Protein AF-A0A8H8MKD7-F1 (afdb_monomer)

Structure (mmCIF, N/CA/C/O backbone):
data_AF-A0A8H8MKD7-F1
#
_entry.id   AF-A0A8H8MKD7-F1
#
loop_
_atom_site.group_PDB
_atom_site.id
_atom_site.type_symbol
_atom_site.label_atom_id
_atom_site.label_alt_id
_atom_site.label_comp_id
_atom_site.label_asym_id
_atom_site.label_entity_id
_atom_site.label_seq_id
_atom_site.pdbx_PDB_ins_code
_atom_site.Cartn_x
_atom_site.Cartn_y
_atom_site.Cartn_z
_atom_site.occupancy
_atom_site.B_iso_or_equiv
_atom_site.auth_seq_id
_atom_site.auth_comp_id
_atom_site.auth_asym_id
_atom_site.auth_atom_id
_atom_site.pdbx_PDB_model_num
ATOM 1 N N . MET A 1 1 ? -5.811 -12.448 -6.147 1.00 52.34 1 MET A N 1
ATOM 2 C CA . MET A 1 1 ? -5.703 -13.816 -6.716 1.00 52.34 1 MET A CA 1
ATOM 3 C C . MET A 1 1 ? -6.944 -14.613 -6.351 1.00 52.34 1 MET A C 1
ATOM 5 O O . MET A 1 1 ? -7.085 -15.036 -5.202 1.00 52.34 1 MET A O 1
ATOM 9 N N . ASN A 1 2 ? -7.823 -14.833 -7.326 1.00 58.00 2 ASN A N 1
ATOM 10 C CA . ASN A 1 2 ? -9.142 -15.452 -7.146 1.00 58.00 2 ASN A CA 1
ATOM 11 C C . ASN A 1 2 ? -9.071 -16.985 -7.164 1.00 58.00 2 ASN A C 1
ATOM 13 O O . ASN A 1 2 ? -9.851 -17.659 -7.819 1.00 58.00 2 ASN A O 1
ATOM 17 N N . LEU A 1 3 ? -8.098 -17.549 -6.445 1.00 67.25 3 LEU A N 1
ATOM 18 C CA . LEU A 1 3 ? -7.969 -18.994 -6.262 1.00 67.25 3 LEU A CA 1
ATOM 19 C C . LEU A 1 3 ? -8.350 -19.358 -4.823 1.00 67.25 3 LEU A C 1
ATOM 21 O O . LEU A 1 3 ? -7.923 -18.657 -3.900 1.00 67.25 3 LEU A O 1
ATOM 25 N N . PRO A 1 4 ? -9.108 -20.438 -4.577 1.00 70.62 4 PRO A N 1
ATOM 26 C CA . PRO A 1 4 ? -9.377 -20.918 -3.225 1.00 70.62 4 PRO A CA 1
ATOM 27 C C . PRO A 1 4 ? -8.092 -21.153 -2.417 1.00 70.62 4 PRO A C 1
ATOM 29 O O . PRO A 1 4 ? -7.086 -21.645 -2.935 1.00 70.62 4 PRO A O 1
ATOM 32 N N . LYS A 1 5 ? -8.112 -20.831 -1.115 1.00 66.12 5 LYS A N 1
ATOM 33 C CA . LYS A 1 5 ? -6.937 -20.918 -0.219 1.00 66.12 5 LYS A CA 1
ATOM 34 C C . LYS A 1 5 ? -6.253 -22.292 -0.259 1.00 66.12 5 LYS A C 1
ATOM 36 O O . LYS A 1 5 ? -5.027 -22.363 -0.207 1.00 66.12 5 LYS A O 1
ATOM 41 N N . HIS A 1 6 ? -7.038 -23.363 -0.373 1.00 71.00 6 HIS A N 1
ATOM 42 C CA . HIS A 1 6 ? -6.542 -24.739 -0.419 1.00 71.00 6 HIS A CA 1
ATOM 43 C C . HIS A 1 6 ? -5.855 -25.109 -1.748 1.00 71.00 6 HIS A C 1
ATOM 45 O O . HIS A 1 6 ? -5.167 -26.126 -1.791 1.00 71.00 6 HIS A O 1
ATOM 51 N N . TYR A 1 7 ? -5.994 -24.292 -2.801 1.00 73.19 7 TYR A N 1
ATOM 52 C CA . TYR A 1 7 ? -5.254 -24.421 -4.060 1.00 73.19 7 TYR A CA 1
ATOM 53 C C . TYR A 1 7 ? -3.996 -23.549 -4.094 1.00 73.19 7 TYR A C 1
ATOM 55 O O . TYR A 1 7 ? -2.953 -24.030 -4.526 1.00 73.19 7 TYR A O 1
ATOM 63 N N . ARG A 1 8 ? -4.048 -22.315 -3.562 1.00 67.81 8 ARG A N 1
ATOM 64 C CA . ARG A 1 8 ? -2.934 -21.338 -3.624 1.00 67.81 8 ARG A CA 1
ATOM 65 C C . ARG A 1 8 ? -1.579 -21.892 -3.172 1.00 67.81 8 ARG A C 1
ATOM 67 O O . ARG A 1 8 ? -0.552 -21.504 -3.713 1.00 67.81 8 ARG A O 1
ATOM 74 N N . ARG A 1 9 ? -1.562 -22.752 -2.150 1.00 61.72 9 ARG A N 1
ATOM 75 C CA . ARG A 1 9 ? -0.325 -23.274 -1.537 1.00 61.72 9 ARG A CA 1
ATOM 76 C C . ARG A 1 9 ? 0.020 -24.707 -1.951 1.00 61.72 9 ARG A C 1
ATOM 78 O O . ARG A 1 9 ? 1.015 -25.238 -1.473 1.00 61.72 9 ARG A O 1
ATOM 85 N N . LYS A 1 10 ? -0.788 -25.345 -2.805 1.00 70.75 10 LYS A N 1
ATOM 86 C CA . LYS A 1 10 ? -0.515 -26.706 -3.282 1.00 70.75 10 LYS A CA 1
ATOM 87 C C . LYS A 1 10 ? 0.308 -26.638 -4.562 1.00 70.75 10 LYS A C 1
ATOM 89 O O . LYS A 1 10 ? -0.225 -26.323 -5.623 1.00 70.75 10 LYS A O 1
ATOM 94 N N . THR A 1 11 ? 1.586 -26.994 -4.468 1.00 62.81 11 THR A N 1
ATOM 95 C CA . THR A 1 11 ? 2.496 -27.133 -5.620 1.00 62.81 11 THR A CA 1
ATOM 96 C C . THR A 1 11 ? 1.920 -28.063 -6.691 1.00 62.81 11 THR A C 1
ATOM 98 O O . THR A 1 11 ? 1.973 -27.748 -7.876 1.00 62.81 11 THR A O 1
ATOM 101 N N . SER A 1 12 ? 1.242 -29.140 -6.278 1.00 74.06 12 SER A N 1
ATOM 102 C CA . SER A 1 12 ? 0.553 -30.085 -7.172 1.00 74.06 12 SER A CA 1
ATOM 103 C C . SER A 1 12 ? -0.578 -29.476 -8.005 1.00 74.06 12 SER A C 1
ATOM 105 O O . SER A 1 12 ? -1.008 -30.078 -8.983 1.00 74.06 12 SER A O 1
ATOM 107 N N . LYS A 1 13 ? -1.074 -28.293 -7.633 1.00 76.12 13 LYS A N 1
ATOM 108 C CA . LYS A 1 13 ? -2.171 -27.601 -8.321 1.00 76.12 13 LYS A CA 1
ATOM 109 C C . LYS A 1 13 ? -1.684 -26.451 -9.200 1.00 76.12 13 LYS A C 1
ATOM 111 O O . LYS A 1 13 ? -2.515 -25.808 -9.825 1.00 76.12 13 LYS A O 1
ATOM 116 N N . ARG A 1 14 ? -0.364 -26.200 -9.235 1.00 68.88 14 ARG A N 1
ATOM 117 C CA . ARG A 1 14 ? 0.318 -25.206 -10.091 1.00 68.88 14 ARG A CA 1
ATOM 118 C C . ARG A 1 14 ? -0.319 -23.804 -10.079 1.00 68.88 14 ARG A C 1
ATOM 120 O O . ARG A 1 14 ? -0.142 -23.032 -11.008 1.00 68.88 14 ARG A O 1
ATOM 127 N N . ALA A 1 15 ? -1.021 -23.462 -8.996 1.00 76.00 15 ALA A N 1
ATOM 128 C CA . ALA A 1 15 ? -1.641 -22.153 -8.780 1.00 76.00 15 ALA A CA 1
ATOM 129 C C . ALA A 1 15 ? -0.606 -21.028 -8.624 1.00 76.00 15 ALA A C 1
ATOM 131 O O . ALA A 1 15 ? -0.901 -19.871 -8.892 1.00 76.00 15 ALA A O 1
ATOM 132 N N . ASN A 1 16 ? 0.588 -21.387 -8.150 1.00 80.56 16 ASN A N 1
ATOM 133 C CA . ASN A 1 16 ? 1.764 -20.539 -8.062 1.00 80.56 16 ASN A CA 1
ATOM 134 C C . ASN A 1 16 ? 2.971 -21.371 -8.490 1.00 80.56 16 ASN A C 1
ATOM 136 O O . ASN A 1 16 ? 3.069 -22.546 -8.124 1.00 80.56 16 ASN A O 1
ATOM 140 N N . VAL A 1 17 ? 3.893 -20.751 -9.218 1.00 83.62 17 VAL A N 1
ATOM 141 C CA . VAL A 1 17 ? 5.164 -21.355 -9.616 1.00 83.62 17 VAL A CA 1
ATOM 142 C C . VAL A 1 17 ? 6.280 -20.464 -9.092 1.00 83.62 17 VAL A C 1
ATOM 144 O O . VAL A 1 17 ? 6.265 -19.253 -9.304 1.00 83.62 17 VAL A O 1
ATOM 147 N N . LEU A 1 18 ? 7.227 -21.057 -8.366 1.00 87.94 18 LEU A N 1
ATOM 148 C CA . LEU A 1 18 ? 8.436 -20.352 -7.964 1.00 87.94 18 LEU A CA 1
ATOM 149 C C . LEU A 1 18 ? 9.305 -20.158 -9.207 1.00 87.94 18 LEU A C 1
ATOM 151 O O . LEU A 1 18 ? 9.792 -21.134 -9.768 1.00 87.94 18 LEU A O 1
ATOM 155 N N . ILE A 1 19 ? 9.488 -18.906 -9.611 1.00 90.38 19 ILE A N 1
ATOM 156 C CA . ILE A 1 19 ? 10.302 -18.557 -10.780 1.00 90.38 19 ILE A CA 1
ATOM 157 C C . ILE A 1 19 ? 11.761 -18.263 -10.412 1.00 90.38 19 ILE A C 1
ATOM 159 O O . ILE A 1 19 ? 12.649 -18.499 -11.220 1.00 90.38 19 ILE A O 1
ATOM 163 N N . GLY A 1 20 ? 12.036 -17.802 -9.187 1.00 91.44 20 GLY A N 1
ATOM 164 C CA . GLY A 1 20 ? 13.397 -17.526 -8.733 1.00 91.44 20 GLY A CA 1
ATOM 165 C C . GLY A 1 20 ? 13.463 -16.952 -7.321 1.00 91.44 20 GLY A C 1
ATOM 166 O O . GLY A 1 20 ? 12.454 -16.524 -6.758 1.00 91.44 20 GLY A O 1
ATOM 167 N N . TYR A 1 21 ? 14.671 -16.938 -6.758 1.00 92.69 21 TYR A N 1
ATOM 168 C CA . TYR A 1 21 ? 14.984 -16.284 -5.488 1.00 92.69 21 TYR A CA 1
ATOM 169 C C . TYR A 1 21 ? 15.739 -14.983 -5.747 1.00 92.69 21 TYR A C 1
ATOM 171 O O . TYR A 1 21 ? 16.675 -14.954 -6.545 1.00 92.69 21 TYR A O 1
ATOM 179 N N . LEU A 1 22 ? 15.359 -13.914 -5.048 1.00 92.25 22 LEU A N 1
ATOM 180 C CA . LEU A 1 22 ? 16.078 -12.644 -5.112 1.00 92.25 22 LEU A CA 1
ATOM 181 C C . LEU A 1 22 ? 17.163 -12.592 -4.028 1.00 92.25 22 LEU A C 1
ATOM 183 O O . LEU A 1 22 ? 16.884 -12.930 -2.872 1.00 92.25 22 LEU A O 1
ATOM 187 N N . PRO A 1 23 ? 18.388 -12.147 -4.356 1.00 92.31 23 PRO A N 1
ATOM 188 C CA . PRO A 1 23 ? 19.446 -12.018 -3.368 1.00 92.31 23 PRO A CA 1
ATOM 189 C C . PRO A 1 23 ? 19.149 -10.863 -2.400 1.00 92.31 23 PRO A C 1
ATOM 191 O O . PRO A 1 23 ? 18.637 -9.810 -2.784 1.00 92.31 23 PRO A O 1
ATOM 194 N N . VAL A 1 24 ? 19.540 -11.034 -1.134 1.00 90.25 24 VAL A N 1
ATOM 195 C CA . VAL A 1 24 ? 19.454 -9.990 -0.095 1.00 90.25 24 VAL A CA 1
ATOM 196 C C . VAL A 1 24 ? 20.859 -9.676 0.425 1.00 90.25 24 VAL A C 1
ATOM 198 O O . VAL A 1 24 ? 21.193 -10.000 1.568 1.00 90.25 24 VAL A O 1
ATOM 201 N N . PRO A 1 25 ? 21.743 -9.097 -0.407 1.00 91.75 25 PRO A N 1
ATOM 202 C CA . PRO A 1 25 ? 23.113 -8.879 0.011 1.00 91.75 25 PRO A CA 1
ATOM 203 C C . PRO A 1 25 ? 23.200 -7.707 0.986 1.00 91.75 25 PRO A C 1
ATOM 205 O O . PRO A 1 25 ? 22.530 -6.680 0.836 1.00 91.75 25 PRO A O 1
ATOM 208 N N . LYS A 1 26 ? 24.093 -7.842 1.967 1.00 92.19 26 LYS A N 1
ATOM 209 C CA . LYS A 1 26 ? 24.455 -6.736 2.861 1.00 92.19 26 LYS A CA 1
ATOM 210 C C . LYS A 1 26 ? 25.289 -5.673 2.138 1.00 92.19 26 LYS A C 1
ATOM 212 O O . LYS A 1 26 ? 25.104 -4.489 2.404 1.00 92.19 26 LYS A O 1
ATOM 217 N N . LEU A 1 27 ? 26.116 -6.103 1.174 1.00 92.88 27 LEU A N 1
ATOM 218 C CA . LEU A 1 27 ? 27.079 -5.275 0.433 1.00 92.88 27 LEU A CA 1
ATOM 219 C C . LEU A 1 27 ? 28.011 -4.485 1.368 1.00 92.88 27 LEU A C 1
ATOM 221 O O . 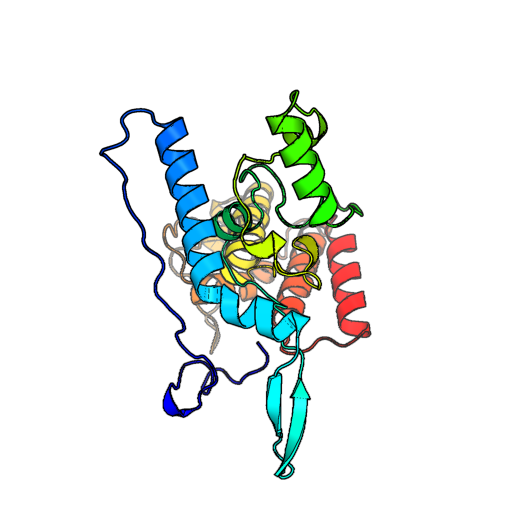LEU A 1 27 ? 28.284 -3.314 1.132 1.00 92.88 27 LEU A O 1
ATOM 225 N N . ASP A 1 28 ? 28.490 -5.120 2.442 1.00 92.88 28 ASP A N 1
ATOM 226 C CA . ASP A 1 28 ? 29.382 -4.492 3.433 1.00 92.88 28 ASP A CA 1
ATOM 227 C C . ASP A 1 28 ? 30.751 -4.100 2.851 1.00 92.88 28 ASP A C 1
ATOM 229 O O . ASP A 1 28 ? 31.457 -3.285 3.434 1.00 92.88 28 ASP A O 1
ATOM 233 N N . CYS A 1 29 ? 31.088 -4.622 1.668 1.00 93.25 29 CYS A N 1
ATOM 234 C CA . CYS A 1 29 ? 32.237 -4.207 0.870 1.00 93.25 29 CYS A CA 1
ATOM 235 C C . CYS A 1 29 ? 32.111 -2.798 0.267 1.00 93.25 29 CYS A C 1
ATOM 237 O O . CYS A 1 29 ? 33.117 -2.274 -0.197 1.00 93.25 29 CYS A O 1
ATOM 239 N N . VAL A 1 30 ? 30.917 -2.190 0.258 1.00 95.06 30 VAL A N 1
ATOM 240 C CA . VAL A 1 30 ? 30.693 -0.806 -0.190 1.00 95.06 30 VAL A CA 1
ATOM 241 C C . VAL A 1 30 ? 30.678 0.102 1.047 1.00 95.06 30 VAL A C 1
ATOM 243 O O . VAL A 1 30 ? 29.687 0.078 1.790 1.00 95.06 30 VAL A O 1
ATOM 246 N N . PRO A 1 31 ? 31.747 0.884 1.311 1.00 93.94 31 PRO A N 1
ATOM 247 C CA . PRO A 1 31 ? 31.860 1.662 2.546 1.00 93.94 31 PRO A CA 1
ATOM 248 C C . PRO A 1 31 ? 30.843 2.804 2.610 1.00 93.94 31 PRO A C 1
ATOM 250 O O . PRO A 1 31 ? 30.266 3.066 3.671 1.00 93.94 31 PRO A O 1
ATOM 253 N N . ASP A 1 32 ? 30.589 3.464 1.474 1.00 96.69 32 ASP A N 1
ATOM 254 C CA . ASP A 1 32 ? 29.631 4.560 1.405 1.00 96.69 32 ASP A CA 1
ATOM 255 C C . ASP A 1 32 ? 28.187 4.056 1.557 1.00 96.69 32 ASP A C 1
ATOM 257 O O . ASP A 1 32 ? 27.710 3.151 0.864 1.00 96.69 32 ASP A O 1
ATOM 261 N N . LYS A 1 33 ? 27.454 4.653 2.501 1.00 93.38 33 LYS A N 1
ATOM 262 C CA . LYS A 1 33 ? 26.103 4.196 2.857 1.00 93.38 33 LYS A CA 1
ATOM 263 C C . LYS A 1 33 ? 25.086 4.460 1.747 1.00 93.38 33 LYS A C 1
ATOM 265 O O . LYS A 1 33 ? 24.166 3.651 1.582 1.00 93.38 33 LYS A O 1
ATOM 270 N N . GLU A 1 34 ? 25.211 5.572 1.028 1.00 90.75 34 GLU A N 1
ATOM 271 C CA . GLU A 1 34 ? 24.269 5.964 -0.022 1.00 90.75 34 GLU A CA 1
ATOM 272 C C . GLU A 1 34 ? 24.498 5.154 -1.296 1.00 90.75 34 GLU A C 1
ATOM 274 O O . GLU A 1 34 ? 23.542 4.626 -1.874 1.00 90.75 34 GLU A O 1
ATOM 279 N N . GLU A 1 35 ? 25.756 4.966 -1.678 1.00 93.06 35 GLU A N 1
ATOM 280 C CA . GLU A 1 35 ? 26.188 4.094 -2.759 1.00 93.06 35 GLU A CA 1
ATOM 281 C C . GLU A 1 35 ? 25.751 2.655 -2.494 1.00 93.06 35 GLU A C 1
ATOM 283 O O . GLU A 1 35 ? 25.081 2.050 -3.330 1.00 93.06 35 GLU A O 1
ATOM 288 N N . ARG A 1 36 ? 25.973 2.131 -1.283 1.00 94.19 36 ARG A N 1
ATOM 289 C CA . ARG A 1 36 ? 25.508 0.792 -0.893 1.00 94.19 36 ARG A CA 1
ATOM 290 C C . ARG A 1 36 ? 23.990 0.644 -0.990 1.00 94.19 36 ARG A C 1
ATOM 292 O O . ARG A 1 36 ? 23.470 -0.411 -1.364 1.00 94.19 36 ARG A O 1
ATOM 299 N N . ARG A 1 37 ? 23.228 1.686 -0.636 1.00 90.88 37 ARG A N 1
ATOM 300 C CA . ARG A 1 37 ? 21.764 1.690 -0.794 1.00 90.88 37 ARG A CA 1
ATOM 301 C C . ARG A 1 37 ? 21.370 1.715 -2.270 1.00 90.88 37 ARG A C 1
ATOM 303 O O . ARG A 1 37 ? 20.447 0.998 -2.647 1.00 90.88 37 ARG A O 1
ATOM 310 N N . ARG A 1 38 ? 22.061 2.502 -3.098 1.00 91.31 38 ARG A N 1
ATOM 311 C CA . ARG A 1 38 ? 21.871 2.547 -4.555 1.00 91.31 38 ARG A CA 1
ATOM 312 C C . ARG A 1 38 ? 22.169 1.191 -5.195 1.00 91.31 38 ARG A C 1
ATOM 314 O O . ARG A 1 38 ? 21.290 0.663 -5.863 1.00 91.31 38 ARG A O 1
ATOM 321 N N . ALA A 1 39 ? 23.311 0.584 -4.886 1.00 93.56 39 ALA A N 1
ATOM 322 C CA . ALA A 1 39 ? 23.714 -0.728 -5.383 1.00 93.56 39 ALA A CA 1
ATOM 323 C C . ALA A 1 39 ? 22.684 -1.818 -5.048 1.00 93.56 39 ALA A C 1
ATOM 325 O O . ALA A 1 39 ? 22.282 -2.572 -5.928 1.00 93.56 39 ALA A O 1
ATOM 326 N N . ARG A 1 40 ? 22.156 -1.855 -3.813 1.00 93.31 40 ARG A N 1
ATOM 327 C CA . ARG A 1 40 ? 21.083 -2.806 -3.446 1.00 93.31 40 ARG A CA 1
ATOM 328 C C . ARG A 1 40 ? 19.794 -2.604 -4.244 1.00 93.31 40 ARG A C 1
ATOM 330 O O . ARG A 1 40 ? 19.110 -3.580 -4.540 1.00 93.31 40 ARG A O 1
ATOM 337 N N . ARG A 1 41 ? 19.432 -1.356 -4.558 1.00 92.69 41 ARG A N 1
ATOM 338 C CA . ARG A 1 41 ? 18.238 -1.049 -5.366 1.00 92.69 41 ARG A CA 1
ATOM 339 C C . ARG A 1 41 ? 18.447 -1.447 -6.824 1.00 92.69 41 ARG A C 1
ATOM 341 O O . ARG A 1 41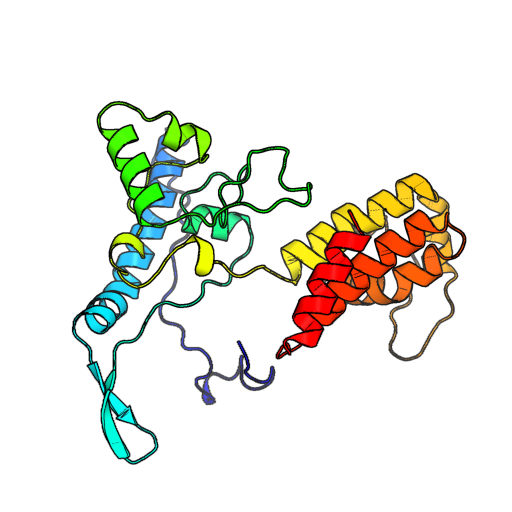 ? 17.575 -2.102 -7.379 1.00 92.69 41 ARG A O 1
ATOM 348 N N . ASN A 1 42 ? 19.605 -1.129 -7.396 1.00 93.69 42 ASN A N 1
ATOM 349 C CA . ASN A 1 42 ? 19.942 -1.516 -8.765 1.00 93.69 42 ASN A CA 1
ATOM 350 C C . ASN A 1 42 ? 20.006 -3.034 -8.906 1.00 93.69 42 ASN A C 1
ATOM 352 O O . ASN A 1 42 ? 19.389 -3.574 -9.811 1.00 93.69 42 ASN A O 1
ATOM 356 N N . LEU A 1 43 ? 20.641 -3.734 -7.962 1.00 95.19 43 LEU A N 1
ATOM 357 C CA . LEU A 1 43 ? 20.688 -5.194 -7.978 1.00 95.19 43 LEU A CA 1
ATOM 358 C C . LEU A 1 43 ? 19.287 -5.814 -7.924 1.00 95.19 43 LEU A C 1
ATOM 360 O O . LEU A 1 43 ? 19.011 -6.750 -8.662 1.00 95.19 43 LEU A O 1
ATOM 364 N N . PHE A 1 44 ? 18.389 -5.285 -7.085 1.00 95.19 44 PHE A N 1
ATOM 365 C CA . PHE A 1 44 ? 17.001 -5.751 -7.034 1.00 95.19 44 PHE A CA 1
ATOM 366 C C . PHE A 1 44 ? 16.321 -5.656 -8.407 1.00 95.19 44 PHE A C 1
ATOM 368 O O . PHE A 1 44 ? 15.730 -6.636 -8.863 1.00 95.19 44 PHE A O 1
ATOM 375 N N . HIS A 1 45 ? 16.450 -4.512 -9.084 1.00 95.88 45 HIS A N 1
ATOM 376 C CA . HIS A 1 45 ? 15.880 -4.327 -10.418 1.00 95.88 45 HIS A CA 1
ATOM 377 C C . HIS A 1 45 ? 16.585 -5.163 -11.488 1.00 95.88 45 HIS A C 1
ATOM 379 O O . HIS A 1 45 ? 15.914 -5.776 -12.305 1.00 95.88 45 HIS A O 1
ATOM 385 N N . GLN A 1 46 ? 17.910 -5.289 -11.457 1.00 95.75 46 GLN A N 1
ATOM 386 C CA . GLN A 1 46 ? 18.657 -6.130 -12.400 1.00 95.75 46 GLN A CA 1
ATOM 387 C C . GLN A 1 46 ? 18.295 -7.614 -12.260 1.00 95.75 46 GLN A C 1
ATOM 389 O O . GLN A 1 46 ? 18.126 -8.307 -13.266 1.00 95.75 46 GLN A O 1
ATOM 394 N N . CYS A 1 47 ? 18.118 -8.104 -11.028 1.00 95.88 47 CYS A N 1
ATOM 395 C CA . CYS A 1 47 ? 17.655 -9.465 -10.777 1.00 95.88 47 CYS A CA 1
ATOM 396 C C . CYS A 1 47 ? 16.234 -9.679 -11.310 1.00 95.88 47 CYS A C 1
ATOM 398 O O . CYS A 1 47 ? 16.006 -10.655 -12.020 1.00 95.88 47 CYS A O 1
ATOM 400 N N . LEU A 1 48 ? 15.296 -8.769 -11.019 1.00 95.25 48 LEU A N 1
ATOM 401 C CA . LEU A 1 48 ? 13.933 -8.858 -11.555 1.00 95.25 48 LEU A CA 1
ATOM 402 C C . LEU A 1 48 ? 13.906 -8.761 -13.081 1.00 95.25 48 LEU A C 1
ATOM 404 O O . LEU A 1 48 ? 13.221 -9.548 -13.722 1.00 95.25 48 LEU A O 1
ATOM 408 N N . GLY A 1 49 ? 14.691 -7.859 -13.666 1.00 95.56 49 GLY A N 1
ATOM 409 C CA . GLY A 1 49 ? 14.796 -7.700 -15.113 1.00 95.56 49 GLY A CA 1
ATOM 410 C C . GLY A 1 49 ? 15.364 -8.933 -15.794 1.00 95.56 49 GLY A C 1
ATOM 411 O O . GLY A 1 49 ? 14.853 -9.334 -16.829 1.00 95.56 49 GLY A O 1
ATOM 412 N N . SER A 1 50 ? 16.362 -9.583 -15.195 1.00 95.81 50 SER A N 1
ATOM 413 C CA . SER A 1 50 ? 16.902 -10.847 -15.710 1.00 95.81 50 SER A CA 1
ATOM 414 C C . SER A 1 50 ? 15.881 -11.979 -15.597 1.00 95.81 50 SER A C 1
ATOM 416 O O . SER A 1 50 ? 15.708 -12.748 -16.537 1.00 95.81 50 SER A O 1
ATOM 418 N N . LEU A 1 51 ? 15.175 -12.055 -14.465 1.00 95.75 51 LEU A N 1
ATOM 419 C CA . LEU A 1 51 ? 14.180 -13.089 -14.185 1.00 95.75 51 LEU A CA 1
ATOM 420 C C . LEU A 1 51 ? 12.941 -12.978 -15.086 1.00 95.75 51 LEU A C 1
ATOM 422 O O . LEU A 1 51 ? 12.396 -13.990 -15.515 1.00 95.75 51 LEU A O 1
ATOM 426 N N . LEU A 1 52 ? 12.496 -11.751 -15.363 1.00 95.06 52 LEU A N 1
ATOM 427 C CA . LEU A 1 52 ? 11.282 -11.454 -16.125 1.00 95.06 52 LEU A CA 1
ATOM 428 C C . LEU A 1 52 ? 11.558 -11.104 -17.593 1.00 95.06 52 LEU A C 1
ATOM 430 O O . LEU A 1 52 ? 10.613 -10.856 -18.337 1.00 95.06 52 LEU A O 1
ATOM 434 N N . LYS A 1 53 ? 12.817 -11.144 -18.043 1.00 95.12 53 LYS A N 1
ATOM 435 C CA . LYS A 1 53 ? 13.182 -10.910 -19.447 1.00 95.12 53 LYS A CA 1
ATOM 436 C C . LYS A 1 53 ? 12.382 -11.786 -20.429 1.00 95.12 53 LYS A C 1
ATOM 438 O O . LYS A 1 53 ? 11.816 -11.208 -21.353 1.00 95.12 53 LYS A O 1
ATOM 443 N N . PRO A 1 54 ? 12.228 -13.113 -20.221 1.00 94.81 54 PRO A N 1
ATOM 444 C CA . PRO A 1 54 ? 11.426 -13.936 -21.132 1.00 94.81 54 PRO A CA 1
ATOM 445 C C . PRO A 1 54 ? 9.953 -13.512 -21.180 1.00 94.81 54 PRO A C 1
ATOM 447 O O . PRO A 1 54 ? 9.304 -13.636 -22.213 1.00 94.81 54 PRO A O 1
ATOM 450 N N . LEU A 1 55 ? 9.420 -12.990 -20.067 1.00 94.19 55 LEU A N 1
ATOM 451 C CA . LEU A 1 55 ? 8.055 -12.472 -20.015 1.00 94.19 55 LEU A CA 1
ATOM 452 C C . LEU A 1 55 ? 7.929 -11.180 -20.825 1.00 94.19 55 LEU A C 1
ATOM 454 O O . LEU A 1 55 ? 6.962 -11.040 -21.560 1.00 94.19 55 LEU A O 1
ATOM 458 N N . ALA A 1 56 ? 8.890 -10.259 -20.718 1.00 94.19 56 ALA A N 1
ATOM 459 C CA . ALA A 1 56 ? 8.907 -9.041 -21.529 1.00 94.19 56 ALA A CA 1
ATOM 460 C C . ALA A 1 56 ? 8.983 -9.363 -23.034 1.00 94.19 56 ALA A C 1
ATOM 462 O O . ALA A 1 56 ? 8.193 -8.841 -23.813 1.00 94.19 56 ALA A O 1
ATOM 463 N N . GLU A 1 57 ? 9.854 -10.297 -23.428 1.00 95.12 57 GLU A N 1
ATOM 464 C CA . GLU A 1 57 ? 9.992 -10.738 -24.824 1.00 95.12 57 GLU A CA 1
ATOM 465 C C . GLU A 1 57 ? 8.717 -11.415 -25.352 1.00 95.12 57 GLU A C 1
ATOM 467 O O . GLU A 1 57 ? 8.293 -11.143 -26.476 1.00 95.12 57 GLU A O 1
ATOM 472 N N . ALA A 1 58 ? 8.079 -12.268 -24.543 1.00 95.06 58 ALA A N 1
ATOM 473 C CA . ALA A 1 58 ? 6.811 -12.906 -24.895 1.00 95.06 58 ALA A CA 1
ATOM 474 C C . ALA A 1 58 ? 5.646 -11.905 -24.951 1.00 95.06 58 ALA A C 1
ATOM 476 O O . ALA A 1 58 ? 4.736 -12.065 -25.758 1.00 95.06 58 ALA A O 1
ATOM 477 N N . CYS A 1 59 ? 5.671 -10.873 -24.110 1.00 94.62 59 CYS A N 1
ATOM 478 C CA . CYS A 1 59 ? 4.688 -9.793 -24.094 1.00 94.62 59 CYS A CA 1
ATOM 479 C C . CYS A 1 59 ? 4.728 -8.957 -25.384 1.00 94.62 59 CYS A C 1
ATOM 481 O O . CYS A 1 59 ? 3.686 -8.521 -25.858 1.00 94.62 59 CYS A O 1
ATOM 483 N N . GLU A 1 60 ? 5.914 -8.760 -25.966 1.00 94.31 60 GLU A N 1
ATOM 484 C CA . GLU A 1 60 ? 6.107 -7.992 -27.202 1.00 94.31 60 GLU A CA 1
ATOM 485 C C . GLU A 1 60 ? 5.872 -8.840 -28.463 1.00 94.31 60 GLU A C 1
ATOM 487 O O . GLU A 1 60 ? 5.136 -8.442 -29.363 1.00 94.31 60 GLU A O 1
ATOM 492 N N . ASN A 1 61 ? 6.456 -10.040 -28.520 1.00 95.31 61 ASN A N 1
ATOM 493 C CA . ASN A 1 61 ? 6.464 -10.859 -29.739 1.00 95.31 61 ASN A CA 1
ATOM 494 C C . ASN A 1 61 ? 5.328 -11.891 -29.793 1.00 95.31 61 ASN A C 1
ATOM 496 O O . ASN A 1 61 ? 4.989 -12.411 -30.858 1.00 95.31 61 ASN A O 1
ATOM 500 N N . GLY A 1 62 ? 4.733 -12.194 -28.642 1.00 95.56 62 GLY A N 1
ATOM 501 C CA . GLY A 1 62 ? 3.763 -13.262 -28.480 1.00 95.56 62 GLY A CA 1
ATOM 502 C C . GLY A 1 62 ? 4.399 -14.654 -28.520 1.00 95.56 62 GLY A C 1
ATOM 503 O O . GLY A 1 62 ? 5.359 -14.931 -29.241 1.00 95.56 62 GLY A O 1
ATOM 504 N N . VAL A 1 63 ? 3.813 -15.584 -27.777 1.00 96.25 63 VAL A N 1
ATOM 505 C CA . VAL A 1 63 ? 4.235 -16.987 -27.704 1.00 96.25 63 VAL A CA 1
ATOM 506 C C . VAL A 1 63 ? 3.075 -17.900 -28.083 1.00 96.25 63 VAL A C 1
ATOM 508 O O . VAL A 1 63 ? 1.919 -17.608 -27.782 1.00 96.25 63 VAL A O 1
ATOM 511 N N . GLU A 1 64 ? 3.361 -18.992 -28.785 1.00 97.19 64 GLU A N 1
ATOM 512 C CA . GLU A 1 64 ? 2.354 -20.010 -29.080 1.00 97.19 64 GLU A CA 1
ATOM 513 C C . GLU A 1 64 ? 2.057 -20.819 -27.818 1.00 97.19 64 GLU A C 1
ATOM 515 O O . GLU A 1 64 ? 2.959 -21.368 -27.186 1.00 97.19 64 GLU A O 1
ATOM 520 N N . MET A 1 65 ? 0.784 -20.862 -27.431 1.00 94.88 65 MET A N 1
ATOM 521 C CA . MET A 1 65 ? 0.318 -21.593 -26.259 1.00 94.88 65 MET A CA 1
ATOM 522 C C . MET A 1 65 ? -0.852 -22.493 -26.637 1.00 94.88 65 MET A C 1
ATOM 524 O O . MET A 1 65 ? -1.820 -22.053 -27.267 1.00 94.88 65 MET A O 1
ATOM 528 N N . GLU A 1 66 ? -0.765 -23.753 -26.220 1.00 94.94 66 GLU A N 1
ATOM 529 C CA . GLU A 1 66 ? -1.880 -24.689 -26.282 1.00 94.94 66 GLU A CA 1
ATOM 530 C C . GLU A 1 66 ? -2.938 -24.277 -25.256 1.00 94.94 66 GLU A C 1
ATOM 532 O O . GLU A 1 66 ? -2.668 -24.087 -24.066 1.00 94.94 66 GLU A O 1
ATOM 537 N N . CYS A 1 67 ? -4.152 -24.083 -25.745 1.00 92.06 67 CYS A N 1
ATOM 538 C CA . CYS A 1 67 ? -5.301 -23.716 -24.944 1.00 92.06 67 CYS A CA 1
ATOM 539 C C . CYS A 1 67 ? -6.033 -24.965 -24.453 1.00 92.06 67 CYS A C 1
ATOM 541 O O . CYS A 1 67 ? -5.856 -26.066 -24.963 1.00 92.06 67 CYS A O 1
ATOM 543 N N . HIS A 1 68 ? -6.921 -24.785 -23.475 1.00 89.25 68 HIS A N 1
ATOM 544 C CA . HIS A 1 68 ? -7.693 -25.894 -22.912 1.00 89.25 68 HIS A CA 1
ATOM 545 C C . HIS A 1 68 ? -8.585 -26.621 -23.938 1.00 89.25 68 HIS A C 1
ATOM 547 O O . HIS A 1 68 ? -8.906 -27.789 -23.748 1.00 89.25 68 HIS A O 1
ATOM 553 N N . ASP A 1 69 ? -8.964 -25.952 -25.025 1.00 94.75 69 ASP A N 1
ATOM 554 C CA . ASP A 1 69 ? -9.747 -26.523 -26.124 1.00 94.75 69 ASP A CA 1
ATOM 555 C C . ASP A 1 69 ? -8.895 -27.270 -27.171 1.00 94.75 69 ASP A C 1
ATOM 557 O O . ASP A 1 69 ? -9.416 -27.659 -28.213 1.00 94.75 69 ASP A O 1
ATOM 561 N N . GLY A 1 70 ? -7.592 -27.455 -26.921 1.00 94.19 70 GLY A N 1
ATOM 562 C CA . GLY A 1 70 ? -6.645 -28.102 -27.838 1.00 94.19 70 GLY A CA 1
ATOM 563 C C . GLY A 1 70 ? -6.169 -27.206 -28.987 1.00 94.19 70 GLY A C 1
ATOM 564 O O . GLY A 1 70 ? -5.351 -27.629 -29.802 1.00 94.19 70 GLY A O 1
ATOM 565 N N . GLY A 1 71 ? -6.656 -25.964 -29.074 1.00 95.88 71 GLY A N 1
ATOM 566 C CA . GLY A 1 71 ? -6.205 -24.999 -30.072 1.00 95.88 71 GLY A CA 1
ATOM 567 C C . GLY A 1 71 ? -4.881 -24.340 -29.683 1.00 95.88 71 GLY A C 1
ATOM 568 O O . GLY A 1 71 ? -4.667 -23.995 -28.520 1.00 95.88 71 GLY A O 1
ATOM 569 N N . VAL A 1 72 ? -4.011 -24.085 -30.661 1.00 97.00 72 VAL A N 1
ATOM 570 C CA . VAL A 1 72 ? -2.790 -23.287 -30.467 1.00 97.00 72 VAL A CA 1
ATOM 571 C C . VAL A 1 72 ? -3.087 -21.829 -30.800 1.00 97.00 72 VAL A C 1
ATOM 573 O O . VAL A 1 72 ? -3.574 -21.519 -31.887 1.00 97.00 72 VAL A O 1
ATOM 576 N N . ARG A 1 73 ? -2.809 -20.919 -29.862 1.00 96.62 73 ARG A N 1
ATOM 577 C CA . ARG A 1 73 ? -3.016 -19.474 -30.042 1.00 96.62 73 ARG A CA 1
ATOM 578 C C . ARG A 1 73 ? -1.745 -18.703 -29.722 1.00 96.62 73 ARG A C 1
ATOM 58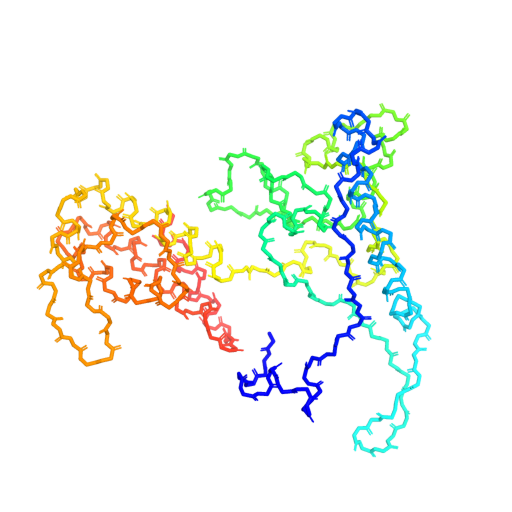0 O O . ARG A 1 73 ? -1.021 -19.052 -28.793 1.00 96.62 73 ARG A O 1
ATOM 587 N N . ARG A 1 74 ? -1.504 -17.618 -30.463 1.00 97.00 74 ARG A N 1
ATOM 588 C CA . ARG A 1 74 ? -0.479 -16.621 -30.128 1.00 97.00 74 ARG A CA 1
ATOM 589 C C . ARG A 1 74 ? -0.986 -15.792 -28.945 1.00 97.00 74 ARG A C 1
ATOM 591 O O . ARG A 1 74 ? -1.958 -15.056 -29.086 1.00 97.00 74 ARG A O 1
ATOM 598 N N . MET A 1 75 ? -0.351 -15.934 -27.786 1.00 95.38 75 MET A N 1
ATOM 599 C CA . MET A 1 75 ? -0.677 -15.196 -26.566 1.00 95.38 75 MET A CA 1
ATOM 600 C C . MET A 1 75 ? 0.413 -14.189 -26.215 1.00 95.38 75 MET A C 1
ATOM 602 O O . MET A 1 75 ? 1.595 -14.458 -26.407 1.00 95.38 75 MET A O 1
ATOM 606 N N . TYR A 1 76 ? 0.003 -13.062 -25.638 1.00 94.94 76 TYR A N 1
ATOM 607 C CA . TYR A 1 76 ? 0.876 -11.966 -25.219 1.00 94.94 76 TYR A CA 1
ATOM 608 C C . TYR A 1 76 ? 0.755 -11.805 -23.698 1.00 94.94 76 TYR A C 1
ATOM 610 O O . TYR A 1 76 ? -0.123 -11.085 -23.219 1.00 94.94 76 TYR A O 1
ATOM 618 N N . PRO A 1 77 ? 1.534 -12.558 -22.903 1.00 92.81 77 PRO A N 1
ATOM 619 C CA . PRO A 1 77 ? 1.416 -12.528 -21.451 1.00 92.81 77 PRO A CA 1
ATOM 620 C C . PRO A 1 77 ? 1.908 -11.187 -20.888 1.00 92.81 77 PRO A C 1
ATOM 622 O O . PRO A 1 77 ? 3.057 -10.805 -21.087 1.00 92.81 77 PRO A O 1
ATOM 625 N N . VAL A 1 78 ? 1.047 -10.496 -20.136 1.00 92.69 78 VAL A N 1
ATOM 626 C CA . VAL A 1 78 ? 1.337 -9.179 -19.544 1.00 92.69 78 VAL A CA 1
ATOM 627 C C . VAL A 1 78 ? 1.593 -9.304 -18.041 1.00 92.69 78 VAL A C 1
ATOM 629 O O . VAL A 1 78 ? 0.943 -10.085 -17.343 1.00 92.69 78 VAL A O 1
ATOM 632 N N . LEU A 1 79 ? 2.522 -8.503 -17.515 1.00 91.62 79 LEU A N 1
ATOM 633 C CA . LEU A 1 79 ? 2.700 -8.335 -16.075 1.00 91.62 79 LEU A CA 1
ATOM 634 C C . LEU A 1 79 ? 1.584 -7.428 -15.528 1.00 91.62 79 LEU A C 1
ATOM 636 O O . LEU A 1 79 ? 1.555 -6.238 -15.836 1.00 91.62 79 LEU A O 1
ATOM 640 N N . THR A 1 80 ? 0.668 -7.987 -14.729 1.00 89.94 80 THR A N 1
ATOM 641 C CA . THR A 1 80 ? -0.581 -7.300 -14.334 1.00 89.94 80 THR A CA 1
ATOM 642 C C . THR A 1 80 ? -0.695 -6.924 -12.860 1.00 89.94 80 THR A C 1
ATOM 644 O O . THR A 1 80 ? -1.438 -6.002 -12.539 1.00 89.94 80 THR A O 1
ATOM 647 N N . ALA A 1 81 ? 0.019 -7.592 -11.950 1.00 91.12 81 ALA A N 1
ATOM 648 C CA . ALA A 1 81 ? -0.014 -7.243 -10.532 1.00 91.12 81 ALA A CA 1
ATOM 649 C C . ALA A 1 81 ? 1.297 -7.568 -9.811 1.00 91.12 81 ALA A C 1
ATOM 651 O O . ALA A 1 81 ? 1.926 -8.595 -10.074 1.00 91.12 81 ALA A O 1
ATOM 652 N N . TYR A 1 82 ? 1.654 -6.731 -8.835 1.00 91.44 82 TYR A N 1
ATOM 653 C CA . TYR A 1 82 ? 2.742 -6.982 -7.893 1.00 91.44 82 TYR A CA 1
ATOM 654 C C . TYR A 1 82 ? 2.237 -6.858 -6.452 1.00 91.44 82 TYR A C 1
ATOM 656 O O . TYR A 1 82 ? 1.886 -5.774 -5.983 1.00 91.44 82 TYR A O 1
ATOM 664 N N . VAL A 1 83 ? 2.193 -7.993 -5.748 1.00 90.00 83 VAL A N 1
ATOM 665 C CA . VAL A 1 83 ? 1.718 -8.075 -4.361 1.00 90.00 83 VAL A CA 1
ATOM 666 C C . VAL A 1 83 ? 2.913 -8.017 -3.424 1.00 90.00 83 VAL A C 1
ATOM 668 O O . VAL A 1 83 ? 3.671 -8.979 -3.314 1.00 90.00 83 VAL A O 1
ATOM 671 N N . ALA A 1 84 ? 3.055 -6.902 -2.719 1.00 91.44 84 ALA A N 1
ATOM 672 C CA . ALA A 1 84 ? 4.147 -6.685 -1.786 1.00 91.44 84 ALA A CA 1
ATOM 673 C C . ALA A 1 84 ? 3.726 -5.764 -0.643 1.00 91.44 84 ALA A C 1
ATOM 675 O O . ALA A 1 84 ? 2.735 -5.042 -0.749 1.00 91.44 84 ALA A O 1
ATOM 676 N N . ASN A 1 85 ? 4.498 -5.766 0.444 1.00 91.56 85 ASN A N 1
ATOM 677 C CA . ASN A 1 85 ? 4.299 -4.795 1.516 1.00 91.56 85 ASN A CA 1
ATOM 678 C C . ASN A 1 85 ? 4.773 -3.395 1.081 1.00 91.56 85 ASN A C 1
ATOM 680 O O . ASN A 1 85 ? 5.515 -3.243 0.111 1.00 91.56 85 ASN A O 1
ATOM 684 N N . PHE A 1 86 ? 4.376 -2.357 1.817 1.00 92.56 86 PHE A N 1
ATOM 685 C CA . PHE A 1 86 ? 4.637 -0.969 1.419 1.00 92.56 86 PHE A CA 1
ATOM 686 C C . PHE A 1 86 ? 6.125 -0.637 1.149 1.00 92.56 86 PHE A C 1
ATOM 688 O O . PHE A 1 86 ? 6.415 -0.083 0.088 1.00 92.56 86 PHE A O 1
ATOM 695 N N . PRO A 1 87 ? 7.104 -1.005 2.006 1.00 93.19 87 PRO A N 1
ATOM 696 C CA . PRO A 1 87 ? 8.517 -0.749 1.705 1.00 93.19 87 PRO A CA 1
ATOM 697 C C . PRO A 1 87 ? 9.009 -1.406 0.410 1.00 93.19 87 PRO A C 1
ATOM 699 O O . PRO A 1 87 ? 9.858 -0.853 -0.292 1.00 93.19 87 PRO A O 1
ATOM 702 N N . GLU A 1 88 ? 8.498 -2.591 0.093 1.00 93.38 88 GLU A N 1
ATOM 703 C CA . GLU A 1 88 ? 8.838 -3.300 -1.131 1.00 93.38 88 GLU A CA 1
ATOM 704 C C . GLU A 1 88 ? 8.123 -2.711 -2.356 1.00 93.38 88 GLU A C 1
ATOM 706 O O . GLU A 1 88 ? 8.775 -2.536 -3.382 1.00 93.38 88 GLU A O 1
ATOM 711 N N . GLN A 1 89 ? 6.860 -2.281 -2.234 1.00 95.00 89 GLN A N 1
ATOM 712 C CA . GLN A 1 89 ? 6.167 -1.500 -3.271 1.00 95.00 89 GLN A CA 1
ATOM 713 C C . GLN A 1 89 ? 6.942 -0.220 -3.615 1.00 95.00 89 GLN A C 1
ATOM 715 O O . GLN A 1 89 ? 7.156 0.087 -4.784 1.00 95.00 89 GLN A O 1
ATOM 720 N N . CYS A 1 90 ? 7.444 0.503 -2.608 1.00 95.12 90 CYS A N 1
ATOM 721 C CA . CYS A 1 90 ? 8.296 1.677 -2.806 1.00 95.12 90 CYS A CA 1
ATOM 722 C C . CYS A 1 90 ? 9.594 1.338 -3.555 1.00 95.12 90 CYS A C 1
ATOM 724 O O . CYS A 1 90 ? 10.003 2.070 -4.457 1.00 95.12 90 CYS A O 1
ATOM 726 N N . LYS A 1 91 ? 10.241 0.215 -3.213 1.00 94.31 91 LYS A N 1
ATOM 727 C CA . LYS A 1 91 ? 11.450 -0.251 -3.908 1.00 94.31 91 LYS A CA 1
ATOM 728 C C . LYS A 1 91 ? 11.160 -0.579 -5.376 1.00 94.31 91 LYS A C 1
ATOM 730 O O . LYS A 1 91 ? 11.927 -0.175 -6.248 1.00 94.31 91 LYS A O 1
ATOM 735 N N . PHE A 1 92 ? 10.051 -1.271 -5.616 1.00 94.62 92 PHE A N 1
ATOM 736 C CA . PHE A 1 92 ? 9.560 -1.651 -6.933 1.00 94.62 92 PHE A CA 1
ATOM 737 C C . PHE A 1 92 ? 9.238 -0.425 -7.804 1.00 94.62 92 PHE A C 1
ATOM 739 O O . PHE A 1 92 ? 9.709 -0.323 -8.932 1.00 94.62 92 PHE A O 1
ATOM 746 N N . ALA A 1 93 ? 8.514 0.554 -7.261 1.00 95.56 93 ALA A N 1
ATOM 747 C CA . ALA A 1 93 ? 8.128 1.783 -7.961 1.00 95.56 93 ALA A CA 1
ATOM 748 C C . ALA A 1 93 ? 9.205 2.878 -7.967 1.00 95.56 93 ALA A C 1
ATOM 750 O O . ALA A 1 93 ? 8.919 4.034 -8.279 1.00 95.56 93 ALA A O 1
ATOM 751 N N . CYS A 1 94 ? 10.431 2.561 -7.549 1.00 96.00 94 CYS A N 1
ATOM 752 C CA . CYS A 1 94 ? 11.541 3.510 -7.478 1.00 96.00 94 CYS A CA 1
ATOM 753 C C . CYS A 1 94 ? 11.250 4.791 -6.667 1.00 96.00 94 CYS A C 1
ATOM 755 O O . CYS A 1 94 ? 11.768 5.872 -6.954 1.00 96.00 94 CYS A O 1
ATOM 757 N N . THR A 1 95 ? 10.404 4.670 -5.645 1.00 95.94 95 THR A N 1
ATOM 758 C CA . THR A 1 95 ? 9.847 5.787 -4.877 1.00 95.94 95 THR A CA 1
ATOM 759 C C . THR A 1 95 ? 10.297 5.706 -3.414 1.00 95.94 95 THR A C 1
ATOM 761 O O . THR A 1 95 ? 10.448 4.628 -2.843 1.00 95.94 95 THR A O 1
ATOM 764 N N . LYS A 1 96 ? 10.556 6.847 -2.771 1.00 95.12 96 LYS A N 1
ATOM 765 C CA . LYS A 1 96 ? 10.884 6.929 -1.338 1.00 95.12 96 LYS A CA 1
ATOM 766 C C . LYS A 1 96 ? 9.674 6.527 -0.492 1.00 95.12 96 LYS A C 1
ATOM 768 O O . LYS A 1 96 ? 8.542 6.847 -0.831 1.00 95.12 96 LYS A O 1
ATOM 773 N N . THR A 1 97 ? 9.917 5.933 0.674 1.00 93.50 97 THR A N 1
ATOM 774 C CA . THR A 1 97 ? 8.860 5.494 1.610 1.00 93.50 97 THR A CA 1
ATOM 775 C C . THR A 1 97 ? 8.022 6.631 2.197 1.00 93.50 97 THR A C 1
ATOM 777 O O . THR A 1 97 ? 6.987 6.383 2.799 1.00 93.50 97 THR A O 1
ATOM 780 N N . THR A 1 98 ? 8.449 7.883 2.038 1.00 93.88 98 THR A N 1
ATOM 781 C CA . THR A 1 98 ? 7.681 9.069 2.443 1.00 93.88 98 THR A CA 1
ATOM 782 C C . THR A 1 98 ? 6.626 9.490 1.415 1.00 93.88 98 THR A C 1
ATOM 784 O O . THR A 1 98 ? 5.877 10.429 1.668 1.00 93.88 98 THR A O 1
ATOM 787 N N . HIS A 1 99 ? 6.580 8.836 0.252 1.00 94.94 99 HIS A N 1
ATOM 788 C CA . HIS A 1 99 ? 5.678 9.145 -0.856 1.00 94.94 99 HIS A CA 1
ATOM 789 C C . HIS A 1 99 ? 4.832 7.917 -1.208 1.00 94.94 99 HIS A C 1
ATOM 791 O O . HIS A 1 99 ? 5.218 6.781 -0.933 1.00 94.94 99 HIS A O 1
ATOM 797 N N . CYS A 1 100 ? 3.681 8.143 -1.842 1.00 94.00 100 CYS A N 1
ATOM 798 C CA . CYS A 1 100 ? 2.870 7.053 -2.375 1.00 94.00 100 CYS A CA 1
ATOM 799 C C . CYS A 1 100 ? 3.556 6.451 -3.615 1.00 94.00 100 CYS A C 1
ATOM 801 O O . CYS A 1 100 ? 3.916 7.222 -4.508 1.00 94.00 100 CYS A O 1
ATOM 803 N N . PRO A 1 101 ? 3.739 5.120 -3.702 1.00 94.44 101 PRO A N 1
ATOM 804 C CA . PRO A 1 101 ? 4.303 4.465 -4.882 1.00 94.44 101 PRO A CA 1
ATOM 805 C C . PRO A 1 101 ? 3.289 4.309 -6.029 1.00 94.44 101 PRO A C 1
ATOM 807 O O . PRO A 1 101 ? 3.687 3.986 -7.142 1.00 94.44 101 PRO A O 1
ATOM 810 N N . THR A 1 102 ? 2.004 4.559 -5.764 1.00 93.94 102 THR A N 1
ATOM 811 C CA . THR A 1 102 ? 0.881 4.333 -6.687 1.00 93.94 102 THR A CA 1
ATOM 812 C C . THR A 1 102 ? 0.433 5.630 -7.370 1.00 93.94 102 THR A C 1
ATOM 814 O O . THR A 1 102 ? 0.256 5.662 -8.583 1.00 93.94 102 THR A O 1
ATOM 817 N N . CYS A 1 103 ? 0.303 6.729 -6.619 1.00 94.00 103 CYS A N 1
ATOM 818 C CA . CYS A 1 103 ? -0.181 8.020 -7.125 1.00 94.00 103 CYS A CA 1
ATOM 819 C C . CYS A 1 103 ? 0.789 9.178 -6.840 1.00 94.00 103 CYS A C 1
ATOM 821 O O . CYS A 1 103 ? 1.803 9.026 -6.143 1.00 94.00 103 CYS A O 1
ATOM 823 N N . VAL A 1 104 ? 0.483 10.351 -7.399 1.00 95.12 104 VAL A N 1
ATOM 824 C CA . VAL A 1 104 ? 1.306 11.572 -7.306 1.00 95.12 104 VAL A CA 1
ATOM 825 C C . VAL A 1 104 ? 0.989 12.455 -6.091 1.00 95.12 104 VAL A C 1
ATOM 827 O O . VAL A 1 104 ? 1.420 13.609 -6.039 1.00 95.12 104 VAL A O 1
ATOM 830 N N . VAL A 1 105 ? 0.257 11.927 -5.103 1.00 95.00 105 VAL A N 1
ATOM 831 C CA . VAL A 1 105 ? -0.083 12.647 -3.867 1.00 95.00 105 VAL A CA 1
ATOM 832 C C . VAL A 1 105 ? 1.156 13.229 -3.178 1.00 95.00 105 VAL A C 1
ATOM 834 O O . VAL A 1 105 ? 2.216 12.597 -3.091 1.00 95.00 105 VAL A O 1
ATOM 837 N N . LYS A 1 106 ? 1.017 14.455 -2.666 1.00 91.62 106 LYS A N 1
ATOM 838 C CA . LYS A 1 106 ? 2.093 15.148 -1.953 1.00 91.62 106 LYS A CA 1
ATOM 839 C C . LYS A 1 106 ? 2.341 14.507 -0.577 1.00 91.62 106 LYS A C 1
ATOM 841 O O . LYS A 1 106 ? 1.391 14.072 0.078 1.00 91.62 106 LYS A O 1
ATOM 846 N N . PRO A 1 107 ? 3.593 14.489 -0.089 1.00 91.69 107 PRO A N 1
ATOM 847 C CA . PRO A 1 107 ? 3.880 14.106 1.289 1.00 91.69 107 PRO A CA 1
ATOM 848 C C . PRO A 1 107 ? 3.085 14.944 2.294 1.00 91.69 107 PRO A C 1
ATOM 850 O O . PRO A 1 107 ? 2.958 16.154 2.127 1.00 91.69 107 PRO A O 1
ATOM 853 N N . GLY A 1 108 ? 2.557 14.296 3.330 1.00 90.62 108 GLY A N 1
ATOM 854 C CA . GLY A 1 108 ? 1.707 14.916 4.348 1.00 90.62 108 GLY A CA 1
ATOM 855 C C . GLY A 1 108 ? 0.236 15.039 3.948 1.00 90.62 108 GLY A C 1
ATOM 856 O O . GLY A 1 108 ? -0.566 15.487 4.756 1.00 90.62 108 GLY A O 1
ATOM 857 N N . LYS A 1 109 ? -0.125 14.641 2.723 1.00 92.19 109 LYS A N 1
ATOM 858 C CA . LYS A 1 109 ? -1.496 14.689 2.203 1.00 92.19 109 LYS A CA 1
ATOM 859 C C . LYS A 1 109 ? -2.101 13.308 1.953 1.00 92.19 109 LYS A C 1
ATOM 861 O O . LYS A 1 109 ? -3.229 13.207 1.501 1.00 92.19 109 LYS A O 1
ATOM 866 N N . GLN A 1 110 ? -1.386 12.232 2.280 1.00 89.38 110 GLN A N 1
ATOM 867 C CA . GLN A 1 110 ? -1.847 10.859 2.034 1.00 89.38 110 GLN A CA 1
ATOM 868 C C . GLN A 1 110 ? -3.070 10.439 2.865 1.00 89.38 110 GLN A C 1
ATOM 870 O O . GLN A 1 110 ? -3.658 9.409 2.561 1.00 89.38 110 GLN A O 1
ATOM 875 N N . GLY A 1 111 ? -3.411 11.191 3.916 1.00 88.69 111 GLY A N 1
ATOM 876 C CA . GLY A 1 111 ? -4.600 10.959 4.739 1.00 88.69 111 GLY A CA 1
ATOM 877 C C . GLY A 1 111 ? -5.818 11.789 4.335 1.00 88.69 111 GLY A C 1
ATOM 878 O O . GLY A 1 111 ? -6.862 11.615 4.946 1.00 88.69 111 GLY A O 1
ATOM 879 N N . ASP A 1 112 ? -5.700 12.678 3.345 1.00 90.75 112 ASP A N 1
ATOM 880 C CA . ASP A 1 112 ? -6.815 13.508 2.880 1.00 90.75 112 ASP A CA 1
ATOM 881 C C . ASP A 1 112 ? -7.551 12.776 1.746 1.00 90.75 112 ASP A C 1
ATOM 883 O O . ASP A 1 112 ? -6.904 12.191 0.868 1.00 90.75 112 ASP A O 1
ATOM 887 N N . LEU A 1 113 ? -8.886 12.852 1.721 1.00 90.38 113 LEU A N 1
ATOM 888 C CA . LEU A 1 113 ? -9.676 12.352 0.596 1.00 90.38 113 LEU A CA 1
ATOM 889 C C . LEU A 1 113 ? -9.484 13.266 -0.610 1.00 90.38 113 LEU A C 1
ATOM 891 O O . LEU A 1 113 ? -9.946 14.406 -0.631 1.00 90.38 113 LEU A O 1
ATOM 895 N N . GLN A 1 114 ? -8.774 12.774 -1.617 1.00 87.94 114 GLN A N 1
ATOM 896 C CA . GLN A 1 114 ? -8.499 13.540 -2.823 1.00 87.94 114 GLN A CA 1
ATOM 897 C C . GLN A 1 114 ? -8.280 12.631 -4.022 1.00 87.94 114 GLN A C 1
ATOM 899 O O . GLN A 1 114 ? -7.638 11.581 -3.937 1.00 87.94 114 GLN A O 1
ATOM 904 N N . ASN A 1 115 ? -8.733 13.111 -5.172 1.00 86.75 115 ASN A N 1
ATOM 905 C CA . ASN A 1 115 ? -8.409 12.500 -6.446 1.00 86.75 115 ASN A CA 1
ATOM 906 C C . ASN A 1 115 ? -6.986 12.904 -6.828 1.00 86.75 115 ASN A C 1
ATOM 908 O O . ASN A 1 115 ? -6.667 14.087 -6.952 1.00 86.75 115 ASN A O 1
ATOM 912 N N . THR A 1 116 ? -6.114 11.910 -6.972 1.00 91.12 116 THR A N 1
ATOM 913 C CA . THR A 1 116 ? -4.737 12.108 -7.425 1.00 91.12 116 THR A CA 1
ATOM 914 C C . THR A 1 116 ? -4.444 11.162 -8.564 1.00 91.12 116 THR A C 1
ATOM 916 O O . THR A 1 116 ? -4.820 9.993 -8.516 1.00 91.12 116 THR A O 1
ATOM 919 N N . ASP A 1 117 ? -3.741 11.669 -9.571 1.00 93.50 117 ASP A N 1
ATOM 920 C CA . ASP A 1 117 ? -3.378 10.858 -10.721 1.00 93.50 117 ASP A CA 1
ATOM 921 C C . ASP A 1 117 ? -2.459 9.707 -10.308 1.00 93.50 117 ASP A C 1
ATOM 923 O O . ASP A 1 117 ? -1.564 9.844 -9.457 1.00 93.50 117 ASP A O 1
ATOM 927 N N . TYR A 1 118 ? -2.655 8.567 -10.960 1.00 94.25 118 TYR A N 1
ATOM 928 C CA . TYR A 1 118 ? -1.713 7.466 -10.888 1.00 94.25 118 TYR A CA 1
ATOM 929 C C . TYR A 1 118 ? -0.356 7.896 -11.445 1.00 94.25 118 TYR A C 1
ATOM 931 O O . TYR A 1 118 ? -0.243 8.703 -12.370 1.00 94.25 118 TYR A O 1
ATOM 939 N N . ARG A 1 119 ? 0.712 7.356 -10.860 1.00 94.19 119 ARG A N 1
ATOM 940 C CA . ARG A 1 119 ? 2.045 7.488 -11.446 1.00 94.19 119 ARG A CA 1
ATOM 941 C C . ARG A 1 119 ? 2.070 6.717 -12.746 1.00 94.19 119 ARG A C 1
ATOM 943 O O . ARG A 1 119 ? 1.580 5.598 -12.751 1.00 94.19 119 ARG A O 1
ATOM 950 N N . THR A 1 120 ? 2.702 7.291 -13.767 1.00 94.19 120 THR A N 1
ATOM 951 C CA . THR A 1 120 ? 2.944 6.593 -15.028 1.00 94.19 120 THR A CA 1
ATOM 952 C C . THR A 1 120 ? 4.397 6.176 -15.184 1.00 94.19 120 THR A C 1
ATOM 954 O O . THR A 1 120 ? 5.306 6.919 -14.784 1.00 94.19 120 THR A O 1
ATOM 957 N N . SER A 1 121 ? 4.629 5.012 -15.797 1.00 93.31 121 SER A N 1
ATOM 958 C CA . SER A 1 121 ? 5.977 4.504 -16.104 1.00 93.31 121 SER A CA 1
ATOM 959 C C . SER A 1 121 ? 6.790 5.552 -16.876 1.00 93.31 121 SER A C 1
ATOM 961 O O . SER A 1 121 ? 7.902 5.902 -16.476 1.00 93.31 121 SER A O 1
ATOM 963 N N . ASN A 1 122 ? 6.191 6.151 -17.911 1.00 93.44 122 ASN A N 1
ATOM 964 C CA . ASN A 1 122 ? 6.827 7.187 -18.731 1.00 93.44 122 ASN A CA 1
ATOM 965 C C . ASN A 1 122 ? 7.181 8.436 -17.915 1.00 93.44 122 ASN A C 1
ATOM 967 O O . ASN A 1 122 ? 8.315 8.907 -17.966 1.00 93.44 122 ASN A O 1
ATOM 971 N N . ALA A 1 123 ? 6.255 8.945 -17.092 1.00 94.38 123 ALA A N 1
ATOM 972 C CA . ALA A 1 123 ? 6.517 10.146 -16.303 1.00 94.38 123 ALA A CA 1
ATOM 973 C C . ALA A 1 123 ? 7.633 9.947 -15.267 1.00 94.38 123 ALA A C 1
ATOM 975 O O . ALA A 1 123 ? 8.334 10.916 -14.955 1.00 94.38 123 ALA A O 1
ATOM 976 N N . ILE A 1 124 ? 7.773 8.727 -14.733 1.00 95.62 124 ILE A N 1
ATOM 977 C CA . ILE A 1 124 ? 8.865 8.342 -13.835 1.00 95.62 124 ILE A CA 1
ATOM 978 C C . ILE A 1 124 ? 10.188 8.285 -14.608 1.00 95.62 124 ILE A C 1
ATOM 980 O O . ILE A 1 124 ? 11.155 8.912 -14.172 1.00 95.62 124 ILE A O 1
ATOM 984 N N . MET A 1 125 ? 10.226 7.593 -15.751 1.00 95.50 125 MET A N 1
ATOM 985 C CA . MET A 1 125 ? 11.436 7.463 -16.573 1.00 95.50 125 MET A CA 1
ATOM 986 C C . MET A 1 125 ? 11.943 8.817 -17.070 1.00 95.50 125 MET A C 1
ATOM 988 O O . MET A 1 125 ? 13.132 9.105 -16.952 1.00 95.50 125 MET A O 1
ATOM 992 N N . ASP A 1 126 ? 11.050 9.692 -17.533 1.00 95.69 126 ASP A N 1
ATOM 993 C CA . ASP A 1 126 ? 11.409 11.049 -17.954 1.00 95.69 126 ASP A CA 1
ATOM 994 C C . ASP A 1 126 ? 12.031 11.854 -16.812 1.00 95.69 126 ASP A C 1
ATOM 996 O O . ASP A 1 126 ? 13.047 12.519 -16.998 1.00 95.69 126 ASP A O 1
ATOM 1000 N N . ALA A 1 127 ? 11.461 11.759 -15.606 1.00 96.94 127 ALA A N 1
ATOM 1001 C CA . ALA A 1 127 ? 12.000 12.447 -14.437 1.00 96.94 127 ALA A CA 1
ATOM 1002 C C . ALA A 1 127 ? 13.377 11.897 -14.023 1.00 96.94 127 ALA A C 1
ATOM 1004 O O . ALA A 1 127 ? 14.229 12.664 -13.583 1.00 96.94 127 ALA A O 1
ATOM 1005 N N . MET A 1 128 ? 13.607 10.586 -14.157 1.00 96.38 128 MET A N 1
ATOM 1006 C CA . MET A 1 128 ? 14.905 9.960 -13.873 1.00 96.38 128 MET A CA 1
ATOM 1007 C C . MET A 1 128 ? 15.978 10.314 -14.903 1.00 96.38 128 MET A C 1
ATOM 1009 O O . MET A 1 128 ? 17.130 10.518 -14.518 1.00 96.38 128 MET A O 1
ATOM 1013 N N . ARG A 1 129 ? 15.616 10.385 -16.191 1.00 96.12 129 ARG A N 1
ATOM 1014 C CA . ARG A 1 129 ? 16.518 10.841 -17.260 1.00 96.12 129 ARG A CA 1
ATOM 1015 C C . ARG A 1 129 ? 16.912 12.296 -17.045 1.00 96.12 129 ARG A C 1
ATOM 1017 O O . ARG A 1 129 ? 18.095 12.607 -16.978 1.00 96.12 129 ARG A O 1
ATOM 1024 N N . GLU A 1 130 ? 15.925 13.157 -16.810 1.00 97.19 130 GLU A N 1
ATOM 1025 C CA . GLU A 1 130 ? 16.160 14.575 -16.541 1.00 97.19 130 GLU A CA 1
ATOM 1026 C C . GLU A 1 130 ? 17.038 14.790 -15.293 1.00 97.19 130 GLU A C 1
ATOM 1028 O O . GLU A 1 130 ? 17.935 15.636 -15.301 1.00 97.19 130 GLU A O 1
ATOM 1033 N N . GLU A 1 131 ? 16.818 14.014 -14.223 1.00 96.88 131 GLU A N 1
ATOM 1034 C CA . GLU A 1 131 ? 17.664 14.063 -13.024 1.00 96.88 131 GLU A CA 1
ATOM 1035 C C . GLU A 1 131 ? 19.118 13.693 -13.331 1.00 96.88 131 GLU A C 1
ATOM 1037 O O . GLU A 1 131 ? 20.018 14.373 -12.844 1.00 96.88 131 GLU A O 1
ATOM 1042 N N . ALA A 1 132 ? 19.350 12.655 -14.139 1.00 94.38 132 ALA A N 1
ATOM 1043 C CA . ALA A 1 132 ? 20.694 12.200 -14.486 1.00 94.38 132 ALA A CA 1
ATOM 1044 C C . ALA A 1 132 ? 21.457 13.189 -15.383 1.00 94.38 132 ALA A C 1
ATOM 1046 O O . ALA A 1 132 ? 22.672 13.306 -15.252 1.00 94.38 132 ALA A O 1
ATOM 1047 N N . GLU A 1 133 ? 20.759 13.899 -16.272 1.00 95.69 133 GLU A N 1
ATOM 1048 C CA . GLU A 1 133 ? 21.371 14.844 -17.215 1.00 95.69 133 GLU A CA 1
ATOM 1049 C C . GLU A 1 133 ? 21.689 16.202 -16.581 1.00 95.69 133 GLU A C 1
ATOM 1051 O O . GLU A 1 133 ? 22.776 16.745 -16.772 1.00 95.69 133 GLU A O 1
ATOM 1056 N N . LYS A 1 134 ? 20.721 16.781 -15.862 1.00 95.62 134 LYS A N 1
ATOM 1057 C CA . LYS A 1 134 ? 20.779 18.189 -15.424 1.00 95.62 134 LYS A CA 1
ATOM 1058 C C . LYS A 1 134 ? 20.145 18.459 -14.059 1.00 95.62 134 LYS A C 1
ATOM 1060 O O . LYS A 1 134 ? 20.112 19.605 -13.612 1.00 95.62 134 LYS A O 1
ATOM 1065 N N . GLY A 1 135 ? 19.635 17.426 -13.391 1.00 96.06 135 GLY A N 1
ATOM 1066 C CA . GLY A 1 135 ? 18.813 17.562 -12.194 1.00 96.06 135 GLY A CA 1
ATOM 1067 C C . GLY A 1 135 ? 17.359 17.942 -12.514 1.00 96.06 135 GLY A C 1
ATOM 1068 O O . GLY A 1 135 ? 17.075 18.800 -13.343 1.00 96.06 135 GLY A O 1
ATOM 1069 N N . SER A 1 136 ? 16.408 17.348 -11.793 1.00 97.12 136 SER A N 1
ATOM 1070 C CA . SER A 1 136 ? 14.970 17.469 -12.037 1.00 97.12 136 SER A CA 1
ATOM 1071 C C . SER A 1 136 ? 14.191 17.820 -10.768 1.00 97.12 136 SER A C 1
ATOM 1073 O O . SER A 1 136 ? 14.162 17.095 -9.766 1.00 97.12 136 SER A O 1
ATOM 1075 N N . ALA A 1 137 ? 13.473 18.946 -10.810 1.00 96.00 137 ALA A N 1
ATOM 1076 C CA . ALA A 1 137 ? 12.519 19.292 -9.757 1.00 96.00 137 ALA A CA 1
ATOM 1077 C C . ALA A 1 137 ? 11.363 18.278 -9.695 1.00 96.00 137 ALA A C 1
ATOM 1079 O O . ALA A 1 137 ? 10.864 17.973 -8.609 1.00 96.00 137 ALA A O 1
ATOM 1080 N N . LYS A 1 138 ? 10.973 17.709 -10.845 1.00 95.44 138 LYS A N 1
ATOM 1081 C CA . LYS A 1 138 ? 9.946 16.664 -10.944 1.00 95.44 138 LYS A CA 1
ATOM 1082 C C . LYS A 1 138 ? 10.397 15.393 -10.226 1.00 95.44 138 LYS A C 1
ATOM 1084 O O . LYS A 1 138 ? 9.620 14.859 -9.438 1.00 95.44 138 LYS A O 1
ATOM 1089 N N . PHE A 1 139 ? 11.647 14.964 -10.407 1.00 97.25 139 PHE A N 1
ATOM 1090 C CA . PHE A 1 139 ? 12.221 13.816 -9.696 1.00 97.25 139 PHE A CA 1
ATOM 1091 C C . PHE A 1 139 ? 12.148 13.976 -8.173 1.00 97.25 139 PHE A C 1
ATOM 1093 O O . PHE A 1 139 ? 11.666 13.086 -7.464 1.00 97.25 139 PHE A O 1
ATOM 1100 N N . ARG A 1 140 ? 12.552 15.149 -7.665 1.00 96.19 140 ARG A N 1
ATOM 1101 C CA . ARG A 1 140 ? 12.480 15.477 -6.232 1.00 96.19 140 ARG A CA 1
ATOM 1102 C C . ARG A 1 140 ? 11.039 15.519 -5.724 1.00 96.19 140 ARG A C 1
ATOM 1104 O O . ARG A 1 140 ? 10.757 14.916 -4.692 1.00 96.19 140 ARG A O 1
ATOM 1111 N N . ARG A 1 141 ? 10.131 16.168 -6.464 1.00 94.62 141 ARG A N 1
ATOM 1112 C CA . ARG A 1 141 ? 8.699 16.288 -6.129 1.00 94.62 141 ARG A CA 1
ATOM 1113 C C . ARG A 1 141 ? 7.988 14.939 -6.085 1.00 94.62 141 ARG A C 1
ATOM 1115 O O . ARG A 1 141 ? 7.153 14.716 -5.219 1.00 94.62 141 ARG A O 1
ATOM 1122 N N . LEU A 1 142 ? 8.315 14.045 -7.014 1.00 95.06 142 LEU A N 1
ATOM 1123 C CA . LEU A 1 142 ? 7.774 12.688 -7.057 1.00 95.06 142 LEU A CA 1
ATOM 1124 C C . LEU A 1 142 ? 8.423 11.765 -6.015 1.00 95.06 142 LEU A C 1
ATOM 1126 O O . LEU A 1 142 ? 8.013 10.609 -5.890 1.00 95.06 142 LEU A O 1
ATOM 1130 N N . GLY A 1 143 ? 9.421 12.246 -5.268 1.00 95.94 143 GLY A N 1
ATOM 1131 C CA . GLY A 1 143 ? 10.106 11.468 -4.246 1.00 95.94 143 GLY A CA 1
ATOM 1132 C C . GLY A 1 143 ? 10.837 10.263 -4.818 1.00 95.94 143 GLY A C 1
ATOM 1133 O O . GLY A 1 143 ? 10.892 9.228 -4.160 1.00 95.94 143 GLY A O 1
ATOM 1134 N N . LEU A 1 144 ? 11.362 10.366 -6.036 1.00 96.50 144 LEU A N 1
ATOM 1135 C CA . LEU A 1 144 ? 12.026 9.253 -6.701 1.00 96.50 144 LEU A CA 1
ATOM 1136 C C . LEU A 1 144 ? 13.441 9.042 -6.158 1.00 96.50 144 LEU A C 1
ATOM 1138 O O . LEU A 1 144 ? 14.026 9.886 -5.465 1.00 96.50 144 LEU A O 1
ATOM 1142 N N . PHE A 1 145 ? 13.992 7.876 -6.464 1.00 94.88 145 PHE A N 1
ATOM 1143 C CA . PHE A 1 145 ? 15.418 7.624 -6.365 1.00 94.88 145 PHE A CA 1
ATOM 1144 C C . PHE A 1 145 ? 15.950 7.048 -7.672 1.00 94.88 145 PHE A C 1
ATOM 1146 O O . PHE A 1 145 ? 15.223 6.352 -8.372 1.00 94.88 145 PHE A O 1
ATOM 1153 N N . GLN A 1 146 ? 17.230 7.286 -7.965 1.00 93.81 146 GLN A N 1
ATOM 1154 C CA . GLN A 1 146 ? 17.838 6.769 -9.185 1.00 93.81 146 GLN A CA 1
ATOM 1155 C C . GLN A 1 146 ? 17.965 5.246 -9.113 1.00 93.81 146 GLN A C 1
ATOM 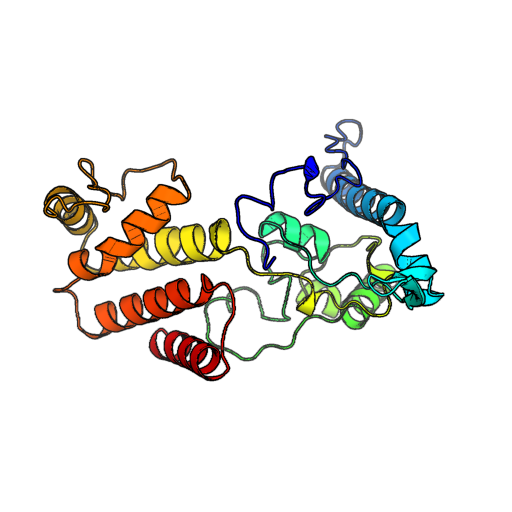1157 O O . GLN A 1 146 ? 18.482 4.712 -8.121 1.00 93.81 146 GLN A O 1
ATOM 1162 N N . ALA A 1 147 ? 17.488 4.583 -10.161 1.00 92.69 147 ALA A N 1
ATOM 1163 C CA . ALA A 1 147 ? 17.625 3.158 -10.418 1.00 92.69 147 ALA A CA 1
ATOM 1164 C C . ALA A 1 147 ? 17.473 2.896 -11.925 1.00 92.69 147 ALA A C 1
ATOM 1166 O O . ALA A 1 147 ? 17.074 3.794 -12.660 1.00 92.69 147 ALA A O 1
ATOM 1167 N N . GLU A 1 148 ? 17.770 1.672 -12.352 1.00 92.00 148 GLU A N 1
ATOM 1168 C CA . GLU A 1 148 ? 17.445 1.138 -13.681 1.00 92.00 148 GLU A CA 1
ATOM 1169 C C . GLU A 1 148 ? 16.210 0.244 -13.530 1.00 92.00 148 GLU A C 1
ATOM 1171 O O . GLU A 1 148 ? 16.359 -0.909 -13.120 1.00 92.00 148 GLU A O 1
ATOM 1176 N N . PRO A 1 149 ? 14.983 0.754 -13.725 1.00 94.56 149 PRO A N 1
ATOM 1177 C CA . PRO A 1 149 ? 13.789 0.013 -13.356 1.00 94.56 149 PRO A CA 1
ATOM 1178 C C . PRO A 1 149 ? 13.525 -1.119 -14.349 1.00 94.56 149 PRO A C 1
ATOM 1180 O O . PRO A 1 149 ? 13.410 -0.890 -15.548 1.00 94.56 149 PRO A O 1
ATOM 1183 N N . PHE A 1 150 ? 13.371 -2.351 -13.862 1.00 93.81 150 PHE A N 1
ATOM 1184 C CA . PHE A 1 150 ? 13.196 -3.504 -14.757 1.00 93.81 150 PHE A CA 1
ATOM 1185 C C . PHE A 1 150 ? 11.935 -3.407 -15.630 1.00 93.81 150 PHE A C 1
ATOM 1187 O O . PHE A 1 150 ? 11.885 -3.940 -16.739 1.00 93.81 150 PHE A O 1
ATOM 1194 N N . TRP A 1 151 ? 10.914 -2.730 -15.103 1.00 93.25 151 TRP A N 1
ATOM 1195 C CA . TRP A 1 151 ? 9.615 -2.552 -15.730 1.00 93.25 151 TRP A CA 1
ATOM 1196 C C . TRP A 1 151 ? 9.643 -1.597 -16.927 1.00 93.25 151 TRP A C 1
ATOM 1198 O O . TRP A 1 151 ? 8.664 -1.551 -17.660 1.00 93.25 151 TRP A O 1
ATOM 1208 N N . GLU A 1 152 ? 10.758 -0.905 -17.195 1.00 92.25 152 GLU A N 1
ATOM 1209 C CA . GLU A 1 152 ? 10.949 -0.119 -18.426 1.00 92.25 152 GLU A CA 1
ATOM 1210 C C . GLU A 1 152 ? 10.728 -0.969 -19.690 1.00 92.25 152 GLU A C 1
ATOM 1212 O O . GLU A 1 152 ? 10.221 -0.481 -20.694 1.00 92.25 152 GLU A O 1
ATOM 1217 N N . LYS A 1 153 ? 11.050 -2.267 -19.626 1.00 90.50 153 LYS A N 1
ATOM 1218 C CA . LYS A 1 153 ? 10.898 -3.214 -20.743 1.00 90.50 153 LYS A CA 1
ATOM 1219 C C . LYS A 1 153 ? 9.495 -3.822 -20.854 1.00 90.50 153 LYS A C 1
ATOM 1221 O O . LYS A 1 153 ? 9.251 -4.630 -21.741 1.00 90.50 153 LYS A O 1
ATOM 1226 N N . HIS A 1 154 ? 8.578 -3.481 -19.951 1.00 91.75 154 HIS A N 1
ATOM 1227 C CA . HIS A 1 154 ? 7.218 -4.017 -19.929 1.00 91.75 154 HIS A CA 1
ATOM 1228 C C . HIS A 1 154 ? 6.230 -2.973 -20.475 1.00 91.75 154 HIS A C 1
ATOM 1230 O O . HIS A 1 154 ? 5.580 -2.257 -19.719 1.00 91.75 154 HIS A O 1
ATOM 1236 N N . ILE A 1 155 ? 6.109 -2.904 -21.805 1.00 86.81 155 ILE A N 1
ATOM 1237 C CA . ILE A 1 155 ? 5.422 -1.818 -22.537 1.00 86.81 155 ILE A CA 1
ATOM 1238 C C . ILE A 1 155 ? 3.915 -1.672 -22.259 1.00 86.81 155 ILE A C 1
ATOM 1240 O O . ILE A 1 155 ? 3.361 -0.594 -22.450 1.00 86.81 155 ILE A O 1
ATOM 1244 N N . TYR A 1 156 ? 3.252 -2.731 -21.786 1.00 88.62 156 TYR A N 1
ATOM 1245 C CA . TYR A 1 156 ? 1.825 -2.716 -21.424 1.00 88.62 156 TYR A CA 1
ATOM 1246 C C . TYR A 1 156 ? 1.593 -2.609 -19.911 1.00 88.62 156 TYR A C 1
ATOM 1248 O O . TYR A 1 156 ? 0.487 -2.854 -19.431 1.00 88.62 156 TYR A O 1
ATOM 1256 N N . THR A 1 157 ? 2.635 -2.277 -19.147 1.00 87.19 157 THR A N 1
ATOM 1257 C CA . THR A 1 157 ? 2.580 -2.207 -17.690 1.00 87.19 157 THR A CA 1
ATOM 1258 C C . THR A 1 157 ? 2.826 -0.785 -17.207 1.00 87.19 157 THR A C 1
ATOM 1260 O O . THR A 1 157 ? 3.886 -0.198 -17.430 1.00 87.19 157 THR A O 1
ATOM 1263 N N . ASP A 1 158 ? 1.861 -0.268 -16.447 1.00 90.62 158 ASP A N 1
ATOM 1264 C CA . ASP A 1 158 ? 2.025 0.975 -15.709 1.00 90.62 158 ASP A CA 1
ATOM 1265 C C . ASP A 1 158 ? 2.119 0.724 -14.194 1.00 90.62 158 ASP A C 1
ATOM 1267 O O . ASP A 1 158 ? 1.315 -0.004 -13.606 1.00 90.62 158 ASP A O 1
ATOM 1271 N N . ILE A 1 159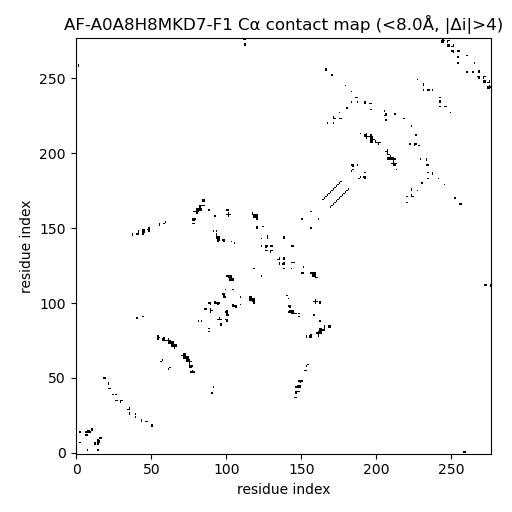 ? 3.127 1.319 -13.555 1.00 90.06 159 ILE A N 1
ATOM 1272 C CA . ILE A 1 159 ? 3.446 1.133 -12.135 1.00 90.06 159 ILE A CA 1
ATOM 1273 C C . ILE A 1 159 ? 2.323 1.579 -11.214 1.00 90.06 159 ILE A C 1
ATOM 1275 O O . ILE A 1 159 ? 2.076 0.906 -10.210 1.00 90.06 159 ILE A O 1
ATOM 1279 N N . GLY A 1 160 ? 1.630 2.669 -11.552 1.00 87.56 160 GLY A N 1
ATOM 1280 C CA . GLY A 1 160 ? 0.522 3.154 -10.737 1.00 87.56 160 GLY A CA 1
ATOM 1281 C C . GLY A 1 160 ? -0.615 2.137 -10.626 1.00 87.56 160 GLY A C 1
ATOM 1282 O O . GLY A 1 160 ? -1.238 2.037 -9.576 1.00 87.56 160 GLY A O 1
ATOM 1283 N N . CYS A 1 161 ? -0.842 1.332 -11.664 1.00 89.12 161 CYS A N 1
ATOM 1284 C CA . CYS A 1 161 ? -1.921 0.342 -11.696 1.00 89.12 161 CYS A CA 1
ATOM 1285 C C . CYS A 1 161 ? -1.466 -1.069 -11.296 1.00 89.12 161 CYS A C 1
ATOM 1287 O O . CYS A 1 161 ? -2.286 -1.893 -10.898 1.00 89.12 161 CYS A O 1
ATOM 1289 N N . LEU A 1 162 ? -0.167 -1.363 -11.385 1.00 91.69 162 LEU A N 1
ATOM 1290 C CA . LEU A 1 162 ? 0.380 -2.686 -11.083 1.00 91.69 162 LEU A CA 1
ATOM 1291 C C . LEU A 1 162 ? 0.428 -2.984 -9.574 1.00 91.69 162 LEU A C 1
ATOM 1293 O O . LEU A 1 162 ? 0.328 -4.139 -9.145 1.00 91.69 162 LEU A O 1
ATOM 1297 N N . LEU A 1 163 ? 0.650 -1.954 -8.758 1.00 92.31 163 LEU A N 1
ATOM 1298 C CA . LEU A 1 163 ? 0.811 -2.112 -7.318 1.00 92.31 163 LEU A CA 1
ATOM 1299 C C . LEU A 1 163 ? -0.537 -2.312 -6.631 1.00 92.31 163 LEU A C 1
ATOM 1301 O O . LEU A 1 163 ? -1.370 -1.411 -6.580 1.00 92.31 163 LEU A O 1
ATOM 1305 N N . THR A 1 164 ? -0.723 -3.485 -6.030 1.00 88.88 164 THR A N 1
ATOM 1306 C CA . THR A 1 164 ? -1.960 -3.807 -5.312 1.00 88.88 164 THR A CA 1
ATOM 1307 C C . THR A 1 164 ? -1.847 -3.473 -3.822 1.00 88.88 164 THR A C 1
ATOM 1309 O O . THR A 1 164 ? -0.828 -3.827 -3.215 1.00 88.88 164 THR A O 1
ATOM 1312 N N . PRO A 1 165 ? -2.886 -2.895 -3.192 1.00 86.31 165 PRO A N 1
ATOM 1313 C CA . PRO A 1 165 ? -2.914 -2.696 -1.747 1.00 86.31 165 PRO A CA 1
ATOM 1314 C C . PRO A 1 165 ? -2.761 -4.004 -0.952 1.00 86.31 165 PRO A C 1
ATOM 1316 O O . PRO A 1 165 ? -3.336 -5.042 -1.285 1.00 86.31 165 PRO A O 1
ATOM 1319 N N . ASP A 1 166 ? -2.005 -3.947 0.141 1.00 90.25 166 ASP A N 1
ATOM 1320 C CA . ASP A 1 166 ? -1.822 -5.042 1.091 1.00 90.25 166 ASP A CA 1
ATOM 1321 C C . ASP A 1 166 ? -2.855 -4.939 2.220 1.00 90.25 166 ASP A C 1
ATOM 1323 O O . ASP A 1 166 ? -2.698 -4.168 3.171 1.00 90.25 166 ASP A O 1
ATOM 1327 N N . LEU A 1 167 ? -3.900 -5.768 2.153 1.00 90.00 167 LEU A N 1
ATOM 1328 C CA . LEU A 1 167 ? -4.963 -5.798 3.163 1.00 90.00 167 LEU A CA 1
ATOM 1329 C C . LEU A 1 167 ? -4.432 -6.019 4.587 1.00 90.00 167 LEU A C 1
ATOM 1331 O O . LEU A 1 167 ? -4.996 -5.500 5.547 1.00 90.00 167 LEU A O 1
ATOM 1335 N N . LEU A 1 168 ? -3.368 -6.806 4.762 1.00 89.94 168 LEU A N 1
ATOM 1336 C CA . LEU A 1 168 ? -2.861 -7.119 6.092 1.00 89.94 168 LEU A CA 1
ATOM 1337 C C . LEU A 1 168 ? -2.030 -5.963 6.648 1.00 89.94 168 LEU A C 1
ATOM 1339 O O . LEU A 1 168 ? -2.299 -5.485 7.750 1.00 89.94 168 LEU A O 1
ATOM 1343 N N . HIS A 1 169 ? -1.001 -5.534 5.919 1.00 89.44 169 HIS A N 1
ATOM 1344 C CA . HIS A 1 169 ? -0.069 -4.539 6.447 1.00 89.44 169 HIS A CA 1
ATOM 1345 C C . HIS A 1 169 ? -0.599 -3.110 6.336 1.00 89.44 169 HIS A C 1
ATOM 1347 O O . HIS A 1 169 ? -0.303 -2.306 7.218 1.00 89.44 169 HIS A O 1
ATOM 1353 N N . GLN A 1 170 ? -1.372 -2.786 5.297 1.00 90.56 170 GLN A N 1
ATOM 1354 C CA . GLN A 1 170 ? -1.899 -1.435 5.104 1.00 90.56 170 GLN A CA 1
ATOM 1355 C C . GLN A 1 170 ? -3.253 -1.268 5.796 1.00 90.56 170 GLN A C 1
ATOM 1357 O O . GLN A 1 170 ? -3.360 -0.413 6.668 1.00 90.56 170 GLN A O 1
ATOM 1362 N N . LEU A 1 171 ? -4.257 -2.104 5.502 1.00 92.00 171 LEU A N 1
ATOM 1363 C CA . LEU A 1 171 ? -5.587 -1.925 6.107 1.00 92.00 171 LEU A CA 1
ATOM 1364 C C . LEU A 1 171 ? -5.642 -2.394 7.565 1.00 92.00 171 LEU A C 1
ATOM 1366 O O . LEU A 1 171 ? -5.905 -1.599 8.458 1.00 92.00 171 LEU A O 1
ATOM 1370 N N . HIS A 1 172 ? -5.363 -3.669 7.846 1.00 92.06 172 HIS A N 1
ATOM 1371 C CA . HIS A 1 172 ? -5.509 -4.201 9.210 1.00 92.06 172 HIS A CA 1
ATOM 1372 C C . HIS A 1 172 ? -4.494 -3.614 10.190 1.00 92.06 172 HIS A C 1
ATOM 1374 O O . HIS A 1 172 ? -4.850 -3.162 11.277 1.00 92.06 172 HIS A O 1
ATOM 1380 N N . LYS A 1 173 ? -3.208 -3.633 9.830 1.00 91.56 173 LYS A N 1
ATOM 1381 C CA . LYS A 1 173 ? -2.159 -3.123 10.714 1.00 91.56 173 LYS A CA 1
ATOM 1382 C C . LYS A 1 173 ? -2.093 -1.596 10.694 1.00 91.56 173 LYS A C 1
ATOM 1384 O O . LYS A 1 173 ? -2.051 -1.004 11.764 1.00 91.56 173 LYS A O 1
ATOM 1389 N N . GLY A 1 174 ? -2.096 -0.982 9.511 1.00 91.88 174 GLY A N 1
ATOM 1390 C CA . GLY A 1 174 ? -2.010 0.470 9.356 1.00 91.88 174 GLY A CA 1
ATOM 1391 C C . GLY A 1 174 ? -3.297 1.184 9.765 1.00 91.88 174 GLY A C 1
ATOM 1392 O O . GLY A 1 174 ? -3.318 1.864 10.786 1.00 91.88 174 GLY A O 1
ATOM 1393 N N . VAL A 1 175 ? -4.368 1.014 8.986 1.00 93.50 175 VAL A N 1
ATOM 1394 C CA . VAL A 1 175 ? -5.623 1.767 9.156 1.00 93.50 175 VAL A CA 1
ATOM 1395 C C . VAL A 1 175 ? -6.376 1.360 10.422 1.00 93.50 175 VAL A C 1
ATOM 1397 O O . VAL A 1 175 ? -6.743 2.227 11.206 1.00 93.50 175 VAL A O 1
ATOM 1400 N N . LEU A 1 176 ? -6.599 0.068 10.669 1.00 93.31 176 LEU A N 1
ATOM 1401 C CA . LEU A 1 176 ? -7.379 -0.345 11.838 1.00 93.31 176 LEU A CA 1
ATOM 1402 C C . LEU A 1 176 ? -6.567 -0.215 13.125 1.00 93.31 176 LEU A C 1
ATOM 1404 O O . LEU A 1 176 ? -6.915 0.572 13.996 1.00 93.31 176 LEU A O 1
ATOM 1408 N N . LYS A 1 177 ? -5.460 -0.949 13.248 1.00 92.19 177 LYS A N 1
ATOM 1409 C CA . LYS A 1 177 ? -4.704 -1.004 14.505 1.00 92.19 177 LYS A CA 1
ATOM 1410 C C . LYS A 1 177 ? -3.906 0.270 14.782 1.00 92.19 177 LYS A C 1
ATOM 1412 O O . LYS A 1 177 ? -3.974 0.803 15.887 1.00 92.19 177 LYS A O 1
ATOM 1417 N N . ASP A 1 178 ? -3.088 0.726 13.834 1.00 92.31 178 ASP A N 1
ATOM 1418 C CA . ASP A 1 178 ? -2.159 1.831 14.083 1.00 92.31 178 ASP A CA 1
ATOM 1419 C C . ASP A 1 178 ? -2.795 3.221 13.963 1.00 92.31 178 ASP A C 1
ATOM 1421 O O . ASP A 1 178 ? -2.213 4.159 14.511 1.00 92.31 178 ASP A O 1
ATOM 1425 N N . HIS A 1 179 ? -3.971 3.336 13.337 1.00 93.69 179 HIS A N 1
ATOM 1426 C CA . HIS A 1 179 ? -4.738 4.577 13.228 1.00 93.69 179 HIS A CA 1
ATOM 1427 C C . HIS A 1 179 ? -6.061 4.518 14.009 1.00 93.69 179 HIS A C 1
ATOM 1429 O O . HIS A 1 179 ? -6.143 5.113 15.081 1.00 93.69 179 HIS A O 1
ATOM 1435 N N . LEU A 1 180 ? -7.072 3.778 13.540 1.00 94.81 180 LEU A N 1
ATOM 1436 C CA . LEU A 1 180 ? -8.440 3.830 14.073 1.00 94.81 180 LEU A CA 1
ATOM 1437 C C . LEU A 1 180 ? -8.528 3.441 15.557 1.00 94.81 180 LEU A C 1
ATOM 1439 O O . LEU A 1 180 ? -9.122 4.172 16.342 1.00 94.81 180 LEU A O 1
ATOM 1443 N N . THR A 1 181 ? -7.904 2.336 15.975 1.00 93.50 181 THR A N 1
ATOM 1444 C CA . THR A 1 181 ? -7.906 1.902 17.383 1.00 93.50 181 THR A CA 1
ATOM 1445 C C . THR A 1 181 ? -7.181 2.900 18.286 1.00 93.50 181 THR A C 1
ATOM 1447 O O . THR A 1 181 ? -7.625 3.146 19.405 1.00 93.50 181 THR A O 1
ATOM 1450 N N . LYS A 1 182 ? -6.081 3.506 17.817 1.00 94.00 182 LYS A N 1
ATOM 1451 C CA . LYS A 1 182 ? -5.360 4.530 18.593 1.00 94.00 182 LYS A CA 1
ATOM 1452 C C . LYS A 1 182 ? -6.144 5.832 18.686 1.00 94.00 182 LYS A C 1
ATOM 1454 O O . LYS A 1 182 ? -6.152 6.449 19.744 1.00 94.00 182 LYS A O 1
ATOM 1459 N N . TRP A 1 183 ? -6.804 6.228 17.604 1.00 95.38 183 TRP A N 1
ATOM 1460 C CA . TRP A 1 183 ? -7.677 7.396 17.572 1.00 95.38 183 TRP A CA 1
ATOM 1461 C C . TRP A 1 183 ? -8.876 7.216 18.509 1.00 95.38 183 TRP A C 1
ATOM 1463 O O . TRP A 1 183 ? -9.111 8.060 19.367 1.00 95.38 183 TRP A O 1
ATOM 1473 N N . ALA A 1 184 ? -9.540 6.059 18.458 1.00 94.88 184 ALA A N 1
ATOM 1474 C CA . ALA A 1 184 ? -10.597 5.707 19.402 1.00 94.88 184 ALA A CA 1
ATOM 1475 C C . ALA A 1 184 ? -10.106 5.718 20.861 1.00 94.88 184 ALA A C 1
ATOM 1477 O O . ALA A 1 184 ? -10.779 6.259 21.732 1.00 94.88 184 ALA A O 1
ATOM 1478 N N . ALA A 1 185 ? -8.912 5.181 21.136 1.00 94.94 185 ALA A N 1
ATOM 1479 C CA . ALA A 1 185 ? -8.312 5.227 22.471 1.00 94.94 185 ALA A CA 1
ATOM 1480 C C . ALA A 1 185 ? -7.960 6.649 22.932 1.00 94.94 185 ALA A C 1
ATOM 1482 O O . ALA A 1 185 ? -8.009 6.923 24.129 1.00 94.94 185 ALA A O 1
ATOM 1483 N N . HIS A 1 186 ? -7.629 7.554 22.010 1.00 96.06 186 HIS A N 1
ATOM 1484 C CA . HIS A 1 186 ? -7.395 8.960 22.326 1.00 96.06 186 HIS A CA 1
ATOM 1485 C C . HIS A 1 186 ? -8.685 9.686 22.730 1.00 96.06 186 HIS A C 1
ATOM 1487 O O . HIS A 1 186 ? -8.647 10.500 23.646 1.00 96.06 186 HIS A O 1
ATOM 1493 N N . ILE A 1 187 ? -9.810 9.362 22.085 1.00 95.56 187 ILE A N 1
ATOM 1494 C CA . ILE A 1 187 ? -11.120 9.970 22.358 1.00 95.56 187 ILE A CA 1
ATOM 1495 C C . ILE A 1 187 ? -11.766 9.369 23.610 1.00 95.56 187 ILE A C 1
ATOM 1497 O O . ILE A 1 187 ? -12.139 10.088 24.529 1.00 95.56 187 ILE A O 1
ATOM 1501 N N . VAL A 1 188 ? -11.897 8.042 23.648 1.00 95.56 188 VAL A N 1
ATOM 1502 C CA . VAL A 1 188 ? -12.622 7.319 24.707 1.00 95.56 188 VAL A CA 1
ATOM 1503 C C . VAL A 1 188 ? -11.756 7.125 25.953 1.00 95.56 188 VAL A C 1
ATOM 1505 O O . VAL A 1 188 ? -12.268 7.017 27.060 1.00 95.56 188 VAL A O 1
ATOM 1508 N N . GLY A 1 189 ? -10.434 7.075 25.789 1.00 96.50 189 GLY A N 1
ATOM 1509 C CA . GLY A 1 189 ? -9.476 6.776 26.847 1.00 96.50 189 GLY A CA 1
ATOM 1510 C C . GLY A 1 189 ? -8.940 5.346 26.759 1.00 96.50 189 GLY A C 1
ATOM 1511 O O . GLY A 1 189 ? -9.682 4.363 26.752 1.00 96.50 189 GLY A O 1
ATOM 1512 N N . SER A 1 190 ? -7.612 5.212 26.746 1.00 96.06 190 SER A N 1
ATOM 1513 C CA . SER A 1 190 ? -6.917 3.926 26.594 1.00 96.06 190 SER A CA 1
ATOM 1514 C C . SER A 1 190 ? -7.309 2.881 27.643 1.00 96.06 190 SER A C 1
ATOM 1516 O O . SER A 1 190 ? -7.499 1.714 27.306 1.00 96.06 190 SER A O 1
ATOM 1518 N N . ALA A 1 191 ? -7.452 3.291 28.908 1.00 96.25 191 ALA A N 1
ATOM 1519 C CA . ALA A 1 191 ? -7.849 2.386 29.987 1.00 96.25 191 ALA A CA 1
ATOM 1520 C C . ALA A 1 191 ? -9.259 1.822 29.760 1.00 96.25 191 ALA A C 1
ATOM 1522 O O . ALA A 1 191 ? -9.468 0.625 29.941 1.00 96.25 191 ALA A O 1
ATOM 1523 N N . ILE A 1 192 ? -10.180 2.665 29.285 1.00 95.75 192 ILE A N 1
ATOM 1524 C CA . ILE A 1 192 ? -11.568 2.296 28.994 1.00 95.75 192 ILE A CA 1
ATOM 1525 C C . ILE A 1 192 ? -11.623 1.337 27.799 1.00 95.75 192 ILE A C 1
ATOM 1527 O O . ILE A 1 192 ? -12.286 0.305 27.876 1.00 95.75 192 ILE A O 1
ATOM 1531 N N . ILE A 1 193 ? -10.880 1.617 26.720 1.00 95.12 193 ILE A N 1
ATOM 1532 C CA . ILE A 1 193 ? -10.770 0.699 25.574 1.00 95.12 193 ILE A CA 1
ATOM 1533 C C . ILE A 1 193 ? -10.293 -0.685 26.021 1.00 95.12 193 ILE A C 1
ATOM 1535 O O . ILE A 1 193 ? -10.899 -1.692 25.647 1.00 95.12 193 ILE A O 1
ATOM 1539 N N . ASP A 1 194 ? -9.217 -0.757 26.807 1.00 95.38 194 ASP A N 1
ATOM 1540 C CA . ASP A 1 194 ? -8.679 -2.037 27.266 1.00 95.38 194 ASP A CA 1
ATOM 1541 C C . ASP A 1 194 ? -9.635 -2.747 28.224 1.00 95.38 194 ASP A C 1
ATOM 1543 O O . ASP A 1 194 ? -9.836 -3.951 28.085 1.00 95.38 194 ASP A O 1
ATOM 1547 N N . GLU A 1 195 ? -10.239 -2.031 29.174 1.00 96.00 195 GLU A N 1
ATOM 1548 C CA . GLU A 1 195 ? -11.231 -2.591 30.093 1.00 96.00 195 GLU A CA 1
ATOM 1549 C C . GLU A 1 195 ? -12.404 -3.208 29.331 1.00 96.00 195 GLU A C 1
ATOM 1551 O O . GLU A 1 195 ? -12.747 -4.361 29.572 1.00 96.00 195 GLU A O 1
ATOM 1556 N N . ARG A 1 196 ? -12.957 -2.505 28.341 1.00 95.12 196 ARG A N 1
ATOM 1557 C CA . ARG A 1 196 ? -14.085 -2.996 27.537 1.00 95.12 196 ARG A CA 1
ATOM 1558 C C . ARG A 1 196 ? -13.739 -4.224 26.705 1.00 95.12 196 ARG A C 1
ATOM 1560 O O . ARG A 1 196 ? -14.547 -5.141 26.598 1.00 95.12 196 ARG A O 1
ATOM 1567 N N . HIS A 1 197 ? -12.527 -4.294 26.158 1.00 94.00 197 HIS A N 1
ATOM 1568 C CA . HIS A 1 197 ? -12.058 -5.508 25.486 1.00 94.00 197 HIS A CA 1
ATOM 1569 C C . HIS A 1 197 ? -11.927 -6.699 26.453 1.00 94.00 197 HIS A C 1
ATOM 1571 O O . HIS A 1 197 ? -12.161 -7.838 26.040 1.00 94.00 197 HIS A O 1
ATOM 1577 N N . LYS A 1 198 ? -11.579 -6.447 27.724 1.00 94.56 198 LYS A N 1
ATOM 1578 C CA . LYS A 1 198 ? -11.486 -7.472 28.780 1.00 94.56 198 LYS A CA 1
ATOM 1579 C C . LYS A 1 198 ? -12.847 -7.907 29.310 1.00 94.56 198 LYS A C 1
ATOM 1581 O O . LYS A 1 198 ? -12.996 -9.063 29.680 1.00 94.56 198 LYS A O 1
ATOM 1586 N N . THR A 1 199 ? -13.819 -7.002 29.382 1.00 93.88 199 THR A N 1
ATOM 1587 C CA . THR A 1 199 ? -15.156 -7.282 29.929 1.00 93.88 199 THR A CA 1
ATOM 1588 C C . THR A 1 199 ? -16.147 -7.757 28.872 1.00 93.88 199 THR A C 1
ATOM 1590 O O . THR A 1 199 ? -17.243 -8.195 29.220 1.00 93.88 199 THR A O 1
ATOM 1593 N N . MET A 1 200 ? -15.773 -7.714 27.588 1.00 90.00 200 MET A N 1
ATOM 1594 C CA . MET A 1 200 ? -16.631 -8.175 26.504 1.00 90.00 200 MET A CA 1
ATOM 1595 C C . MET A 1 200 ? -17.0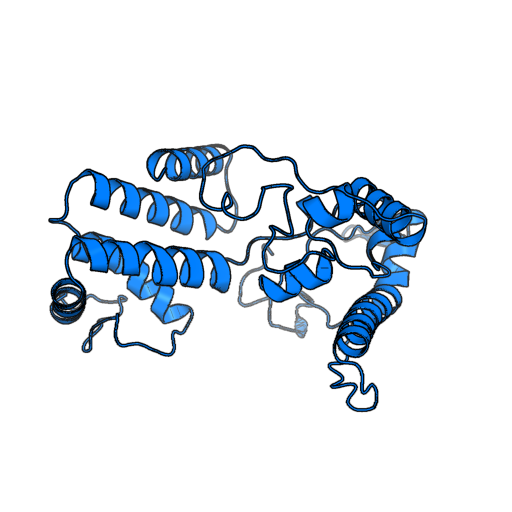56 -9.635 26.711 1.00 90.00 200 MET A C 1
ATOM 1597 O O . MET A 1 200 ? -16.178 -10.486 26.883 1.00 90.00 200 MET A O 1
ATOM 1601 N N . PRO A 1 201 ? -18.364 -9.956 26.654 1.00 90.06 201 PRO A N 1
ATOM 1602 C CA . PRO A 1 201 ? -18.835 -11.324 26.818 1.00 90.06 201 PRO A CA 1
ATOM 1603 C C . PRO A 1 201 ? -18.149 -12.293 25.854 1.00 90.06 201 PRO A C 1
ATOM 1605 O O . PRO A 1 201 ? -17.898 -11.969 24.690 1.00 90.06 201 PRO A O 1
ATOM 1608 N N . GLU A 1 202 ? -17.860 -13.501 26.332 1.00 90.56 202 GLU A N 1
ATOM 1609 C CA . GLU A 1 202 ? -17.358 -14.557 25.460 1.00 90.56 202 GLU A CA 1
ATOM 1610 C C . GLU A 1 202 ? -18.459 -14.972 24.471 1.00 90.56 202 GLU A C 1
ATOM 1612 O O . GLU A 1 202 ? -19.597 -15.244 24.855 1.00 90.56 202 GLU A O 1
ATOM 1617 N N . TYR A 1 203 ? -18.119 -15.025 23.183 1.00 88.62 203 TYR A N 1
ATOM 1618 C CA . TYR A 1 203 ? -19.029 -15.448 22.123 1.00 88.62 203 TYR A CA 1
ATOM 1619 C C . TYR A 1 203 ? -18.370 -16.509 21.246 1.00 88.62 203 TYR A C 1
ATOM 1621 O O . TYR A 1 203 ? -17.189 -16.415 20.894 1.00 88.62 203 TYR A O 1
ATOM 1629 N N . HIS A 1 204 ? -19.140 -17.527 20.865 1.00 88.94 204 HIS A N 1
ATOM 1630 C CA . HIS A 1 204 ? -18.628 -18.628 20.062 1.00 88.94 204 HIS A CA 1
ATOM 1631 C C . HIS A 1 204 ? -18.094 -18.130 18.707 1.00 88.94 204 HIS A C 1
ATOM 1633 O O . HIS A 1 204 ? -18.808 -17.524 17.912 1.00 88.94 204 HIS A O 1
ATOM 1639 N N . GLY A 1 205 ? -16.824 -18.421 18.419 1.00 85.12 205 GLY A N 1
ATOM 1640 C CA . GLY A 1 205 ? -16.178 -18.033 17.161 1.00 85.12 205 GLY A CA 1
ATOM 1641 C C . GLY A 1 205 ? -15.608 -16.609 17.128 1.00 85.12 205 GLY A C 1
ATOM 1642 O O . GLY A 1 205 ? -15.054 -16.222 16.096 1.00 85.12 205 GLY A O 1
ATOM 1643 N N . MET A 1 206 ? -15.680 -15.859 18.233 1.00 87.31 206 MET A N 1
ATOM 1644 C CA . MET A 1 206 ? -14.975 -14.587 18.413 1.00 87.31 206 MET A CA 1
ATOM 1645 C C . MET A 1 206 ? -13.843 -14.733 19.427 1.00 87.31 206 MET A C 1
ATOM 1647 O O . MET A 1 206 ? -13.935 -15.495 20.390 1.00 87.31 206 MET A O 1
ATOM 1651 N N . ARG A 1 207 ? -12.742 -14.009 19.214 1.00 89.75 207 ARG A N 1
ATOM 1652 C CA . ARG A 1 207 ? -11.657 -13.975 20.199 1.00 89.75 207 ARG A CA 1
ATOM 1653 C C . ARG A 1 207 ? -11.991 -13.024 21.342 1.00 89.75 207 ARG A C 1
ATOM 1655 O O . ARG A 1 207 ? -12.280 -11.856 21.115 1.00 89.75 207 ARG A O 1
ATOM 1662 N N . HIS A 1 208 ? -11.819 -13.514 22.562 1.00 91.62 208 HIS A N 1
ATOM 1663 C CA . HIS A 1 208 ? -11.878 -12.701 23.766 1.00 91.62 208 HIS A CA 1
ATOM 1664 C C . HIS A 1 208 ? -10.477 -12.181 24.151 1.00 91.62 208 HIS A C 1
ATOM 1666 O O . HIS A 1 208 ? -9.496 -12.936 24.160 1.00 91.62 208 HIS A O 1
ATOM 1672 N N . PHE A 1 209 ? -10.366 -10.882 24.443 1.00 92.56 209 PHE A N 1
ATOM 1673 C CA . PHE A 1 209 ? -9.102 -10.182 24.703 1.00 92.56 209 PHE A CA 1
ATOM 1674 C C . PHE A 1 209 ? -8.893 -9.947 26.209 1.00 92.56 209 PHE A C 1
ATOM 1676 O O . PHE A 1 209 ? -8.932 -8.819 26.693 1.00 92.56 209 PHE A O 1
ATOM 1683 N N . LYS A 1 210 ? -8.599 -11.026 26.951 1.00 91.25 210 LYS A N 1
ATOM 1684 C CA . LYS A 1 210 ? -8.463 -11.050 28.430 1.00 91.25 210 LYS A CA 1
ATOM 1685 C C . LYS A 1 210 ? -7.490 -10.027 29.029 1.00 91.25 210 LYS A C 1
ATOM 1687 O O . LYS A 1 210 ? -7.611 -9.676 30.196 1.00 91.25 210 LYS A O 1
ATOM 1692 N N . ASN A 1 211 ? -6.523 -9.559 28.240 1.00 91.44 211 ASN A N 1
ATOM 1693 C CA . ASN A 1 211 ? -5.491 -8.613 28.671 1.00 91.44 211 ASN A CA 1
ATOM 1694 C C . ASN A 1 211 ? -5.635 -7.230 28.013 1.00 91.44 211 ASN A C 1
ATOM 1696 O O . ASN A 1 211 ? -4.726 -6.409 28.118 1.00 91.44 211 ASN A O 1
ATOM 1700 N N . GLY A 1 212 ? -6.769 -6.959 27.362 1.00 92.12 212 GLY A N 1
ATOM 1701 C CA . GLY A 1 212 ? -6.944 -5.789 26.506 1.00 92.12 212 GLY A CA 1
ATOM 1702 C C . GLY A 1 212 ? -6.248 -5.963 25.155 1.00 92.12 212 GLY A C 1
ATOM 1703 O O . GLY A 1 212 ? -5.796 -7.057 24.798 1.00 92.12 212 GLY A O 1
ATOM 1704 N N . VAL A 1 213 ? -6.176 -4.875 24.395 1.00 91.88 213 VAL A N 1
ATOM 1705 C CA . VAL A 1 213 ? -5.601 -4.842 23.042 1.00 91.88 213 VAL A CA 1
ATOM 1706 C C . VAL A 1 213 ? -4.420 -3.883 22.932 1.00 91.88 213 VAL A C 1
ATOM 1708 O O . VAL A 1 213 ? -3.512 -4.127 22.140 1.00 91.88 213 VAL A O 1
ATOM 1711 N N . LEU A 1 214 ? -4.368 -2.820 23.735 1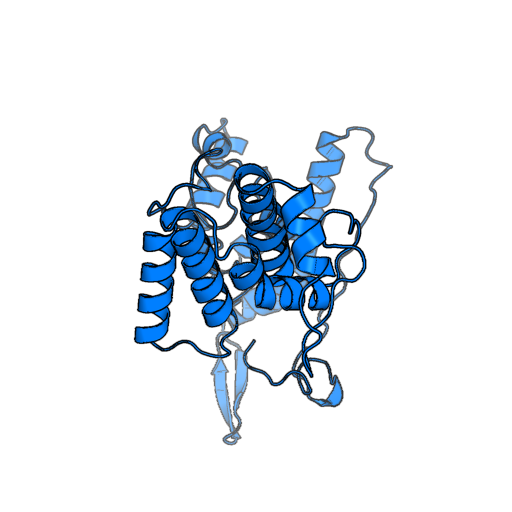.00 89.56 214 LEU A N 1
ATOM 1712 C CA . LEU A 1 214 ? -3.364 -1.766 23.572 1.00 89.56 214 LEU A CA 1
ATOM 1713 C C . LEU A 1 214 ? -1.963 -2.196 24.030 1.00 89.56 214 LEU A C 1
ATOM 1715 O O . LEU A 1 214 ? -0.967 -1.698 23.509 1.00 89.56 214 LEU A O 1
ATOM 1719 N N . SER A 1 215 ? -1.873 -3.165 24.943 1.00 87.00 215 SER A N 1
ATOM 1720 C CA . SER A 1 215 ? -0.606 -3.739 25.422 1.00 87.00 215 SER A CA 1
ATOM 1721 C C . SER A 1 215 ? 0.027 -4.759 24.459 1.00 87.00 215 SER A C 1
ATOM 1723 O O . SER A 1 215 ? 1.178 -5.162 24.644 1.00 87.00 215 SER A O 1
ATOM 1725 N N . VAL A 1 216 ? -0.692 -5.184 23.413 1.00 87.69 216 VAL A N 1
ATOM 1726 C CA . VAL A 1 216 ? -0.222 -6.218 22.483 1.00 87.69 216 VAL A CA 1
ATOM 1727 C C . VAL A 1 216 ? 0.847 -5.641 21.550 1.00 87.69 216 VAL A C 1
ATOM 1729 O O . VAL A 1 216 ? 0.563 -4.862 20.636 1.00 87.69 216 VAL A O 1
ATOM 1732 N N . SER A 1 217 ? 2.096 -6.063 21.749 1.00 81.25 217 SER A N 1
ATOM 1733 C CA . SER A 1 217 ? 3.245 -5.618 20.949 1.00 81.25 217 SER A CA 1
ATOM 1734 C C . SER A 1 217 ? 3.367 -6.359 19.613 1.00 81.25 217 SER A C 1
ATOM 1736 O O . SER A 1 217 ? 3.706 -5.759 18.589 1.00 81.25 217 SER A O 1
ATOM 1738 N N . GLN A 1 218 ? 3.051 -7.656 19.597 1.00 84.62 218 GLN A N 1
ATOM 1739 C CA . GLN A 1 218 ? 3.120 -8.513 18.416 1.00 84.62 218 GLN A CA 1
ATOM 1740 C C . GLN A 1 218 ? 1.728 -8.997 18.027 1.00 84.62 218 GLN A C 1
ATOM 1742 O O . GLN A 1 218 ? 1.120 -9.804 18.719 1.00 84.62 218 GLN A O 1
ATOM 1747 N N . TRP A 1 219 ? 1.246 -8.503 16.889 1.00 87.94 219 TRP A N 1
ATOM 1748 C CA . TRP A 1 219 ? -0.058 -8.858 16.345 1.00 87.94 219 TRP A CA 1
ATOM 1749 C C . TRP A 1 219 ? 0.077 -9.863 15.210 1.00 87.94 219 TRP A C 1
ATOM 1751 O O . TRP A 1 219 ? 0.791 -9.627 14.232 1.00 87.94 219 TRP A O 1
ATOM 1761 N N . THR A 1 220 ? -0.684 -10.947 15.285 1.00 88.00 220 THR A N 1
ATOM 1762 C CA . THR A 1 220 ? -0.950 -11.810 14.136 1.00 88.00 220 THR A CA 1
ATOM 1763 C C . THR A 1 220 ? -2.063 -11.220 13.270 1.00 88.00 220 THR A C 1
ATOM 1765 O O . THR A 1 220 ? -2.961 -10.522 13.742 1.00 88.00 220 THR A O 1
ATOM 1768 N N . GLY A 1 221 ? -2.077 -11.569 11.980 1.00 85.94 221 GLY A N 1
ATOM 1769 C CA . GLY A 1 221 ? -3.172 -11.162 11.092 1.00 85.94 221 GLY A CA 1
ATOM 1770 C C . GLY A 1 221 ? -4.542 -11.710 11.500 1.00 85.94 221 GLY A C 1
ATOM 1771 O O . GLY A 1 221 ? -5.560 -11.129 11.139 1.00 85.94 221 GLY A O 1
ATOM 1772 N N . ARG A 1 222 ? -4.590 -12.812 12.263 1.00 88.06 222 ARG A N 1
ATOM 1773 C CA . ARG A 1 222 ? -5.842 -13.323 12.834 1.00 88.06 222 ARG A CA 1
ATOM 1774 C C . ARG A 1 222 ? -6.317 -12.431 13.977 1.00 88.06 222 ARG A C 1
ATOM 1776 O O . ARG A 1 222 ? -7.487 -12.089 14.005 1.00 88.06 222 ARG A O 1
ATOM 1783 N N . GLU A 1 223 ? -5.426 -12.030 14.878 1.00 91.25 223 GLU A N 1
ATOM 1784 C CA . GLU A 1 223 ? -5.770 -11.144 15.997 1.00 91.25 223 GLU A CA 1
ATOM 1785 C C . GLU A 1 223 ? -6.301 -9.796 15.533 1.00 91.25 223 GLU A C 1
ATOM 1787 O O . GLU A 1 223 ? -7.309 -9.346 16.062 1.00 91.25 223 GLU A O 1
ATOM 1792 N N . LEU A 1 224 ? -5.685 -9.195 14.510 1.00 90.69 224 LEU A N 1
ATOM 1793 C CA . LEU A 1 224 ? -6.154 -7.921 13.954 1.00 90.69 224 LEU A CA 1
ATOM 1794 C C . LEU A 1 224 ? -7.595 -8.017 13.446 1.00 90.69 224 LEU A C 1
ATOM 1796 O O . LEU A 1 224 ? -8.415 -7.152 13.737 1.00 90.69 224 LEU A O 1
ATOM 1800 N N . LYS A 1 225 ? -7.920 -9.110 12.748 1.00 90.81 225 LYS A N 1
ATOM 1801 C CA . LYS A 1 225 ? -9.279 -9.368 12.259 1.00 90.81 225 LYS A CA 1
ATOM 1802 C C . LYS A 1 225 ? -10.274 -9.567 13.391 1.00 90.81 225 LYS A C 1
ATOM 1804 O O . LYS A 1 225 ? -11.398 -9.102 13.287 1.00 90.81 225 LYS A O 1
ATOM 1809 N N . GLU A 1 226 ? -9.882 -10.271 14.448 1.00 92.00 226 GLU A N 1
ATOM 1810 C CA . GLU A 1 226 ? -10.762 -10.469 15.600 1.00 92.00 226 GLU A CA 1
ATOM 1811 C C . GLU A 1 226 ? -10.987 -9.172 16.383 1.00 92.00 226 GLU A C 1
ATOM 1813 O O . GLU A 1 226 ? -12.109 -8.914 16.798 1.00 92.00 226 GLU A O 1
ATOM 1818 N N . MET A 1 227 ? -9.962 -8.328 16.526 1.00 92.00 227 MET A N 1
ATOM 1819 C CA . MET A 1 227 ? -10.098 -7.006 17.146 1.00 92.00 227 MET A CA 1
ATOM 1820 C C . MET A 1 227 ? -11.051 -6.115 16.336 1.00 92.00 227 MET A C 1
ATOM 1822 O O . MET A 1 227 ? -11.949 -5.501 16.906 1.00 92.00 227 MET A O 1
ATOM 1826 N N . ALA A 1 228 ? -10.948 -6.133 15.004 1.00 91.88 228 ALA A N 1
ATOM 1827 C CA . ALA A 1 228 ? -11.844 -5.379 14.127 1.00 91.88 228 ALA A CA 1
ATOM 1828 C C . ALA A 1 228 ? -13.332 -5.742 14.313 1.00 91.88 228 ALA A C 1
ATOM 1830 O O . ALA A 1 228 ? -14.191 -4.869 14.218 1.00 91.88 228 ALA A O 1
ATOM 1831 N N . LYS A 1 229 ? -13.651 -7.012 14.610 1.00 91.75 229 LYS A N 1
ATOM 1832 C CA . LYS A 1 229 ? -15.037 -7.475 14.822 1.00 91.75 229 LYS A CA 1
ATOM 1833 C C . LYS A 1 229 ? -15.701 -6.866 16.055 1.00 91.75 229 LYS A C 1
ATOM 1835 O O . LYS A 1 229 ? -16.918 -6.722 16.065 1.00 91.75 229 LYS A O 1
ATOM 1840 N N . VAL A 1 230 ? -14.920 -6.557 17.088 1.00 91.94 230 VAL A N 1
ATOM 1841 C CA . VAL A 1 230 ? -15.431 -6.102 18.393 1.00 91.94 230 VAL A CA 1
ATOM 1842 C C . VAL A 1 230 ? -15.187 -4.615 18.646 1.00 91.94 230 VAL A C 1
ATOM 1844 O O . VAL A 1 230 ? -15.655 -4.088 19.649 1.00 91.94 230 VAL A O 1
ATOM 1847 N N . LEU A 1 231 ? -14.514 -3.916 17.725 1.00 93.00 231 LEU A N 1
ATOM 1848 C CA . LEU A 1 231 ? -14.177 -2.504 17.890 1.00 93.00 231 LEU A CA 1
ATOM 1849 C C . LEU A 1 231 ? -15.416 -1.605 18.025 1.00 93.00 231 LEU A C 1
ATOM 1851 O O . LEU A 1 231 ? -15.414 -0.727 18.877 1.00 93.00 231 LEU A O 1
ATOM 1855 N N . LEU A 1 232 ? -16.475 -1.831 17.235 1.00 94.38 232 LEU A N 1
ATOM 1856 C CA . LEU A 1 232 ? -17.698 -1.014 17.301 1.00 94.38 232 LEU A CA 1
ATOM 1857 C C . LEU A 1 232 ? -18.424 -1.121 18.648 1.00 94.38 232 LEU A C 1
ATOM 1859 O O . LEU A 1 232 ? -18.661 -0.079 19.253 1.00 94.38 232 LEU A O 1
ATOM 1863 N N . PRO A 1 233 ? -18.733 -2.329 19.165 1.00 93.62 233 PRO A N 1
ATOM 1864 C CA . PRO A 1 233 ? -19.271 -2.472 20.516 1.00 93.62 233 PRO A CA 1
ATOM 1865 C C . PRO A 1 233 ? -18.411 -1.803 21.590 1.00 93.62 233 PRO A C 1
ATOM 1867 O O . PRO A 1 233 ? -18.945 -1.222 22.530 1.00 93.62 233 PRO A O 1
ATOM 1870 N N . VAL A 1 234 ? -17.082 -1.851 21.447 1.00 94.50 234 VAL A N 1
ATOM 1871 C CA . VAL A 1 234 ? -16.156 -1.244 22.413 1.00 94.50 234 VAL A CA 1
ATOM 1872 C C . VAL A 1 234 ? -16.296 0.278 22.474 1.00 94.50 234 VAL A C 1
ATOM 1874 O O . VAL A 1 234 ? -16.046 0.852 23.529 1.00 94.50 234 VAL A O 1
ATOM 1877 N N . ILE A 1 235 ? -16.698 0.938 21.389 1.00 95.94 235 ILE A N 1
ATOM 1878 C CA . ILE A 1 235 ? -16.813 2.405 21.318 1.00 95.94 235 ILE A CA 1
ATOM 1879 C C . ILE A 1 235 ? -18.266 2.882 21.223 1.00 95.94 235 ILE A C 1
ATOM 1881 O O . ILE A 1 235 ? -18.502 4.021 20.845 1.00 95.94 235 ILE A O 1
ATOM 1885 N N . ALA A 1 236 ? -19.241 2.020 21.520 1.00 94.88 236 ALA A N 1
ATOM 1886 C CA . ALA A 1 236 ? -20.648 2.257 21.193 1.00 94.88 236 ALA A CA 1
ATOM 1887 C C . ALA A 1 236 ? -21.285 3.483 21.877 1.00 94.88 236 ALA A C 1
ATOM 1889 O O . ALA A 1 236 ? -22.302 3.974 21.399 1.00 94.88 236 ALA A O 1
ATOM 1890 N N . ASP A 1 237 ? -20.712 3.958 22.981 1.00 94.06 237 ASP A N 1
ATOM 1891 C CA . ASP A 1 237 ? -21.146 5.147 23.728 1.00 94.06 237 ASP A CA 1
ATOM 1892 C C . ASP A 1 237 ? -20.278 6.389 23.453 1.00 94.06 237 ASP A C 1
ATOM 1894 O O . ASP A 1 237 ? -20.456 7.416 24.106 1.00 94.06 237 ASP A O 1
ATOM 1898 N N . ALA A 1 238 ? -19.332 6.307 22.511 1.00 95.69 238 ALA A N 1
ATOM 1899 C CA . ALA A 1 238 ? -18.642 7.483 22.000 1.00 95.69 238 ALA A CA 1
ATOM 1900 C C . ALA A 1 238 ? -19.620 8.387 21.229 1.00 95.69 238 ALA A C 1
ATOM 1902 O O . ALA A 1 238 ? -20.735 7.986 20.887 1.00 95.69 238 ALA A O 1
ATOM 1903 N N . GLU A 1 239 ? -19.184 9.609 20.923 1.00 96.25 239 GLU A N 1
ATOM 1904 C CA . GLU A 1 239 ? -19.951 10.531 20.083 1.00 96.25 239 GLU A CA 1
ATOM 1905 C C . GLU A 1 239 ? -20.356 9.872 18.757 1.00 96.25 239 GLU A C 1
ATOM 1907 O O . GLU A 1 239 ? -19.619 9.058 18.185 1.00 96.25 239 GLU A O 1
ATOM 1912 N N . HIS A 1 240 ? -21.548 10.221 18.273 1.00 96.38 240 HIS A N 1
ATOM 1913 C CA . HIS A 1 240 ? -22.163 9.588 17.108 1.00 96.38 240 HIS A CA 1
ATOM 1914 C C . HIS A 1 240 ? -21.236 9.628 15.882 1.00 96.38 240 HIS A C 1
ATOM 1916 O O . HIS A 1 240 ? -21.094 8.633 15.172 1.00 96.38 240 HIS A O 1
ATOM 1922 N N . GLU A 1 241 ? -20.549 10.747 15.680 1.00 95.62 241 GLU A N 1
ATOM 1923 C CA . GLU A 1 241 ? -19.590 11.001 14.609 1.00 95.62 241 GLU A CA 1
ATOM 1924 C C . GLU A 1 241 ? -18.391 10.041 14.675 1.00 95.62 241 GLU A C 1
ATOM 1926 O O . GLU A 1 241 ? -17.939 9.524 13.653 1.00 95.62 241 GLU A O 1
ATOM 1931 N N . VAL A 1 242 ? -17.906 9.728 15.880 1.00 95.38 242 VAL A N 1
ATOM 1932 C CA . VAL A 1 242 ? -16.783 8.801 16.099 1.00 95.38 242 VAL A CA 1
ATOM 1933 C C . VAL A 1 242 ? -17.192 7.377 15.746 1.00 95.38 242 VAL A C 1
ATOM 1935 O O . VAL A 1 242 ? -16.463 6.666 15.045 1.00 95.38 242 VAL A O 1
ATOM 1938 N N . VAL A 1 243 ? -18.380 6.966 16.193 1.00 97.50 243 VAL A N 1
ATOM 1939 C CA . VAL A 1 243 ? -18.945 5.651 15.872 1.00 97.50 243 VAL A CA 1
ATOM 1940 C C . VAL A 1 243 ? -19.210 5.535 14.369 1.00 97.50 243 VAL A C 1
ATOM 1942 O O . VAL A 1 243 ? -18.894 4.504 13.771 1.00 97.50 243 VAL A O 1
ATOM 1945 N N . GLN A 1 244 ? -19.733 6.590 13.737 1.00 97.81 244 GLN A N 1
ATOM 1946 C CA . GLN A 1 244 ? -19.993 6.642 12.299 1.00 97.81 244 GLN A CA 1
ATOM 1947 C C . GLN A 1 244 ? -18.701 6.527 11.481 1.00 97.81 244 GLN A C 1
ATOM 1949 O O . GLN A 1 244 ? -18.635 5.698 10.567 1.00 97.81 244 GLN A O 1
ATOM 1954 N N . ALA A 1 245 ? -17.660 7.286 11.827 1.00 96.88 245 ALA A N 1
ATOM 1955 C CA . ALA A 1 245 ? -16.362 7.222 11.159 1.00 96.88 245 ALA A CA 1
ATOM 1956 C C . ALA A 1 245 ? -15.730 5.824 11.292 1.00 96.88 245 ALA A C 1
ATOM 1958 O O . ALA A 1 245 ? -15.318 5.213 10.301 1.00 96.88 245 ALA A O 1
ATOM 1959 N N . ALA A 1 246 ? -15.719 5.264 12.507 1.00 97.12 246 ALA A N 1
ATOM 1960 C CA . ALA A 1 246 ? -15.188 3.927 12.758 1.00 97.12 246 ALA A CA 1
ATOM 1961 C C . ALA A 1 246 ? -15.956 2.836 12.001 1.00 97.12 246 ALA A C 1
ATOM 1963 O O . ALA A 1 246 ? -15.343 1.940 11.415 1.00 97.12 246 ALA A O 1
ATOM 1964 N N . ARG A 1 247 ? -17.292 2.923 11.980 1.00 97.69 247 ARG A N 1
ATOM 1965 C CA . ARG A 1 247 ? -18.148 1.994 11.239 1.00 97.69 247 ARG A CA 1
ATOM 1966 C C . ARG A 1 247 ? -17.863 2.054 9.748 1.00 97.69 247 ARG A C 1
ATOM 1968 O O . ARG A 1 247 ? -17.687 1.007 9.140 1.00 97.69 247 ARG A O 1
ATOM 1975 N N . SER A 1 248 ? -17.753 3.255 9.191 1.00 97.69 248 SER A N 1
ATOM 1976 C CA . SER A 1 248 ? -17.524 3.451 7.759 1.00 97.69 248 SER A CA 1
ATOM 1977 C C . SER A 1 248 ? -16.207 2.810 7.309 1.00 97.69 248 SER A C 1
ATOM 1979 O O . SER A 1 248 ? -16.176 2.060 6.337 1.00 97.69 248 SER A O 1
ATOM 1981 N N . ILE A 1 249 ? -15.123 2.974 8.074 1.00 96.44 249 ILE A N 1
ATOM 1982 C CA . ILE A 1 249 ? -13.859 2.279 7.778 1.00 96.44 249 ILE A CA 1
ATOM 1983 C C . ILE A 1 249 ? -13.974 0.762 7.922 1.00 96.44 249 ILE A C 1
ATOM 1985 O O . ILE A 1 249 ? -13.383 0.028 7.128 1.00 96.44 249 ILE A O 1
ATOM 1989 N N . LEU A 1 250 ? -14.713 0.263 8.912 1.00 96.19 250 LEU A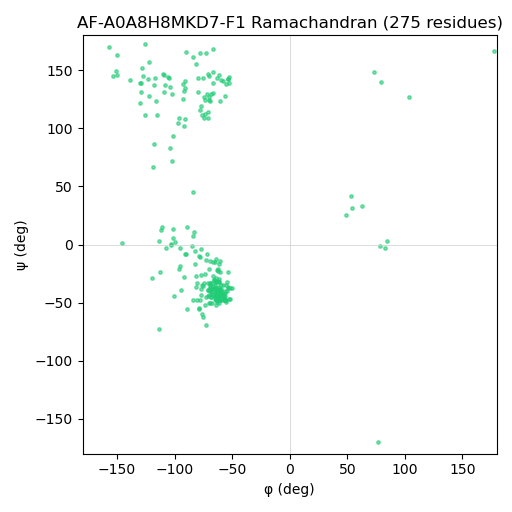 N 1
ATOM 1990 C CA . LEU A 1 250 ? -14.923 -1.177 9.049 1.00 96.19 250 LEU A CA 1
ATOM 1991 C C . LEU A 1 250 ? -15.714 -1.738 7.866 1.00 96.19 250 LEU A C 1
ATOM 1993 O O . LEU A 1 250 ? -15.292 -2.753 7.314 1.00 96.19 250 LEU A O 1
ATOM 1997 N N . ASP A 1 251 ? -16.778 -1.063 7.430 1.00 96.81 251 ASP A N 1
ATOM 1998 C CA . ASP A 1 251 ? -17.568 -1.438 6.253 1.00 96.81 251 ASP A CA 1
ATOM 1999 C C . ASP A 1 251 ? -16.676 -1.502 4.999 1.00 96.81 251 ASP A C 1
ATOM 2001 O O . ASP A 1 251 ? -16.671 -2.517 4.295 1.00 96.81 251 ASP A O 1
ATOM 2005 N N . PHE A 1 252 ? -15.813 -0.497 4.786 1.00 96.44 252 PHE A N 1
ATOM 2006 C CA . PHE A 1 252 ? -14.805 -0.522 3.719 1.00 96.44 252 PHE A CA 1
ATOM 2007 C C . PHE A 1 252 ? -13.878 -1.742 3.825 1.00 96.44 252 PHE A C 1
ATOM 2009 O O . PHE A 1 252 ? -13.640 -2.443 2.839 1.00 96.44 252 PHE A O 1
ATOM 2016 N N . VAL A 1 253 ? -13.343 -2.028 5.018 1.00 94.12 253 VAL A N 1
ATOM 2017 C CA . VAL A 1 253 ? -12.425 -3.160 5.221 1.00 94.12 253 VAL A CA 1
ATOM 2018 C C . VAL A 1 253 ? -13.124 -4.500 4.996 1.00 94.12 253 VAL A C 1
ATOM 2020 O O . VAL A 1 253 ? -12.496 -5.413 4.450 1.00 94.12 253 VAL A O 1
ATOM 2023 N N . TYR A 1 254 ? -14.391 -4.645 5.390 1.00 92.69 254 TYR A N 1
ATOM 2024 C CA . TYR A 1 254 ? -15.171 -5.855 5.134 1.00 92.69 254 TYR A CA 1
ATOM 2025 C C . TYR A 1 254 ? -15.367 -6.081 3.634 1.00 92.69 254 TYR A C 1
ATOM 2027 O O . TYR A 1 254 ? -15.067 -7.177 3.157 1.00 92.69 254 TYR A O 1
ATOM 2035 N N . LEU A 1 255 ? -15.761 -5.046 2.887 1.00 95.06 255 LEU A N 1
ATOM 2036 C CA . LEU A 1 255 ? -15.904 -5.116 1.429 1.00 95.06 255 LEU A CA 1
ATOM 2037 C C . LEU A 1 255 ? -14.567 -5.414 0.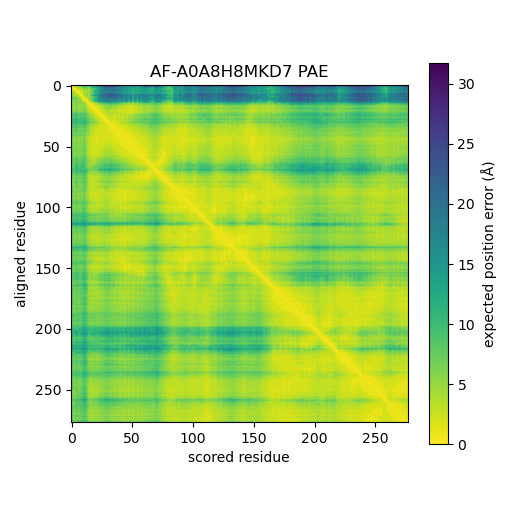737 1.00 95.06 255 LEU A C 1
ATOM 2039 O O . LEU A 1 255 ? -14.491 -6.295 -0.115 1.00 95.06 255 LEU A O 1
ATOM 2043 N N . ALA A 1 256 ? -13.467 -4.801 1.182 1.00 92.75 256 ALA A N 1
ATOM 2044 C CA . ALA A 1 256 ? -12.130 -5.055 0.638 1.00 92.75 256 ALA A CA 1
ATOM 2045 C C . ALA A 1 256 ? -11.651 -6.520 0.792 1.00 92.75 256 ALA A C 1
ATOM 2047 O O . ALA A 1 256 ? -10.658 -6.916 0.179 1.00 92.75 256 ALA A O 1
ATOM 2048 N N . HIS A 1 257 ? -12.316 -7.335 1.623 1.00 89.81 257 HIS A N 1
ATOM 2049 C CA . HIS A 1 257 ? -12.034 -8.768 1.763 1.00 89.81 257 HIS A CA 1
ATOM 2050 C C . HIS A 1 257 ? -12.835 -9.663 0.813 1.00 89.81 257 HIS A C 1
ATOM 2052 O O . HIS A 1 257 ? -12.541 -10.866 0.754 1.00 89.81 257 HIS A O 1
ATOM 2058 N N . SER A 1 258 ? -13.809 -9.117 0.085 1.00 88.75 258 SER A N 1
ATOM 2059 C CA . SER A 1 258 ? -14.589 -9.868 -0.891 1.00 88.75 258 SER A CA 1
ATOM 2060 C C . SER A 1 258 ? -13.687 -10.450 -1.984 1.00 88.75 258 SER A C 1
ATOM 2062 O O . SER A 1 258 ? -12.704 -9.851 -2.422 1.00 88.75 258 SER A O 1
ATOM 2064 N N . SER A 1 259 ? -13.989 -11.675 -2.420 1.00 84.88 259 SER A N 1
ATOM 2065 C CA . SER A 1 259 ? -13.240 -12.345 -3.496 1.00 84.88 259 SER A CA 1
ATOM 2066 C C . SER A 1 259 ? -13.476 -11.724 -4.873 1.00 84.88 259 SER A C 1
ATOM 2068 O O . SER A 1 259 ? -12.689 -11.934 -5.792 1.00 84.88 259 SER A O 1
ATOM 2070 N N . SER A 1 260 ? -14.581 -11.007 -5.003 1.00 88.38 260 SER A N 1
ATOM 2071 C CA . SER A 1 260 ? -15.040 -10.265 -6.167 1.00 88.38 260 SER A CA 1
ATOM 2072 C C . SER A 1 260 ? -15.865 -9.102 -5.642 1.00 88.38 260 SER A C 1
ATOM 2074 O O . SER A 1 260 ? -16.491 -9.244 -4.594 1.00 88.38 260 SER A O 1
ATOM 2076 N N . LEU A 1 261 ? -15.862 -7.993 -6.365 1.00 91.00 261 LEU A N 1
ATOM 2077 C CA . LEU A 1 261 ? -16.699 -6.844 -6.065 1.00 91.00 261 LEU A CA 1
ATOM 2078 C C . LEU A 1 261 ? -17.637 -6.623 -7.246 1.00 91.00 261 LEU A C 1
ATOM 2080 O O . LEU A 1 261 ? -17.222 -6.742 -8.400 1.00 91.00 261 LEU A O 1
ATOM 2084 N N . THR A 1 262 ? -18.892 -6.349 -6.936 1.00 95.56 262 THR A N 1
ATOM 2085 C CA . THR A 1 262 ? -19.886 -5.806 -7.862 1.00 95.56 262 THR A CA 1
ATOM 2086 C C . THR A 1 262 ? -19.764 -4.286 -7.930 1.00 95.56 262 THR A C 1
ATOM 2088 O O . THR A 1 262 ? -19.225 -3.670 -7.010 1.00 95.56 262 THR A O 1
ATOM 2091 N N . ASP A 1 263 ? -20.314 -3.668 -8.975 1.00 97.06 263 ASP A N 1
ATOM 2092 C CA . ASP A 1 263 ? -20.316 -2.203 -9.116 1.00 97.06 263 ASP A CA 1
ATOM 2093 C C . ASP A 1 263 ? -20.960 -1.519 -7.898 1.00 97.06 263 ASP A C 1
ATOM 2095 O O . ASP A 1 263 ? -20.410 -0.570 -7.347 1.00 97.06 263 ASP A O 1
ATOM 2099 N N . HIS A 1 264 ? -22.052 -2.089 -7.378 1.00 96.94 264 HIS A N 1
ATOM 2100 C CA . HIS A 1 264 ? -22.702 -1.613 -6.154 1.00 96.94 264 HIS A CA 1
ATOM 2101 C C . HIS A 1 264 ? -21.793 -1.705 -4.913 1.00 96.94 264 HIS A C 1
ATOM 2103 O O . HIS A 1 264 ? -21.809 -0.826 -4.055 1.00 96.94 264 HIS A O 1
ATOM 2109 N N . GLU A 1 265 ? -20.998 -2.771 -4.773 1.00 96.31 265 GLU A N 1
ATOM 2110 C CA . GLU A 1 265 ? -20.046 -2.881 -3.660 1.00 96.31 265 GLU A CA 1
ATOM 2111 C C . GLU A 1 265 ? -18.891 -1.884 -3.796 1.00 96.31 265 GLU A C 1
ATOM 2113 O O . GLU A 1 265 ? -18.418 -1.377 -2.782 1.00 96.31 265 GLU A O 1
ATOM 2118 N N . ILE A 1 266 ? -18.466 -1.565 -5.022 1.00 95.81 266 ILE A N 1
ATOM 2119 C CA . ILE A 1 266 ? -17.464 -0.521 -5.280 1.00 95.81 266 ILE A CA 1
ATOM 2120 C C . ILE A 1 266 ? -18.021 0.851 -4.876 1.00 95.81 266 ILE A C 1
ATOM 2122 O O . ILE A 1 266 ? -17.375 1.568 -4.114 1.00 95.81 266 ILE A O 1
ATOM 2126 N N . GLU A 1 267 ? -19.251 1.181 -5.275 1.00 97.50 267 GLU A N 1
ATOM 2127 C CA . GLU A 1 267 ? -19.929 2.416 -4.849 1.00 97.50 267 GLU A CA 1
ATOM 2128 C C . GLU A 1 267 ? -20.092 2.489 -3.322 1.00 97.50 267 GLU A C 1
ATOM 2130 O O . GLU A 1 267 ? -19.911 3.544 -2.708 1.00 97.50 267 GLU A O 1
ATOM 2135 N N . ALA A 1 268 ? -20.399 1.359 -2.677 1.00 97.75 268 ALA A N 1
ATOM 2136 C CA . ALA A 1 268 ? -20.484 1.280 -1.224 1.00 97.75 268 ALA A CA 1
ATOM 2137 C C . ALA A 1 268 ? -19.121 1.517 -0.550 1.00 97.75 268 ALA A C 1
ATOM 2139 O O . ALA A 1 268 ? -19.067 2.179 0.489 1.00 97.75 268 ALA A O 1
ATOM 2140 N N . MET A 1 269 ? -18.024 1.027 -1.140 1.00 96.81 269 MET A N 1
ATOM 2141 C CA . MET A 1 269 ? -16.666 1.321 -0.673 1.00 96.81 269 MET A CA 1
ATOM 2142 C C . MET A 1 269 ? -16.345 2.814 -0.792 1.00 96.81 269 MET A C 1
ATOM 2144 O O . MET A 1 269 ? -15.840 3.400 0.167 1.00 96.81 269 MET A O 1
ATOM 2148 N N . ASP A 1 270 ? -16.689 3.449 -1.912 1.00 95.81 270 ASP A N 1
ATOM 2149 C CA . ASP A 1 270 ? -16.480 4.888 -2.089 1.00 95.81 270 ASP A CA 1
ATOM 2150 C C . ASP A 1 270 ? -17.290 5.697 -1.075 1.00 95.81 270 ASP A C 1
ATOM 2152 O O . ASP A 1 270 ? -16.749 6.587 -0.415 1.00 95.81 270 ASP A O 1
ATOM 2156 N N . LYS A 1 271 ? -18.566 5.356 -0.870 1.00 97.56 271 LYS A N 1
ATOM 2157 C CA . LYS A 1 271 ? -19.415 5.997 0.143 1.00 97.56 271 LYS A CA 1
ATOM 2158 C C . LYS A 1 271 ? -18.851 5.833 1.556 1.00 97.56 271 LYS A C 1
ATOM 2160 O O . LYS A 1 271 ? -18.896 6.777 2.346 1.00 97.56 271 LYS A O 1
ATOM 2165 N N . ALA A 1 272 ? -18.327 4.654 1.879 1.00 97.44 272 ALA A N 1
ATOM 2166 C CA . ALA A 1 272 ? -17.705 4.379 3.166 1.00 97.44 272 ALA A CA 1
ATOM 2167 C C . ALA A 1 272 ? -16.456 5.249 3.396 1.00 97.44 272 ALA A C 1
ATOM 2169 O O . ALA A 1 272 ? -16.299 5.815 4.476 1.00 97.44 272 ALA A O 1
ATOM 2170 N N . LEU A 1 273 ? -15.610 5.435 2.377 1.00 95.19 273 LEU A N 1
ATOM 2171 C CA . LEU A 1 273 ? -14.485 6.371 2.467 1.00 95.19 273 LEU A CA 1
ATOM 2172 C C . LEU A 1 273 ? -14.961 7.816 2.639 1.00 95.19 273 LEU A C 1
ATOM 2174 O O . LEU A 1 273 ? -14.486 8.498 3.540 1.00 95.19 273 LEU A O 1
ATOM 2178 N N . HIS A 1 274 ? -15.935 8.269 1.846 1.00 96.12 274 HIS A N 1
ATOM 2179 C CA . HIS A 1 274 ? -16.480 9.628 1.961 1.00 96.12 274 HIS A CA 1
ATOM 2180 C C . HIS A 1 274 ? -17.131 9.908 3.316 1.00 96.12 274 HIS A C 1
ATOM 2182 O O . HIS A 1 274 ? -17.100 11.039 3.767 1.00 96.12 274 HIS A O 1
ATOM 2188 N N . THR A 1 275 ? -17.733 8.906 3.959 1.00 97.19 275 THR A N 1
ATOM 2189 C CA . THR A 1 275 ? -18.359 9.076 5.282 1.00 97.19 275 THR A CA 1
ATOM 2190 C C . THR A 1 275 ? -17.317 9.124 6.404 1.00 97.19 275 THR A C 1
ATOM 2192 O O . THR A 1 275 ? -17.575 9.680 7.466 1.00 97.19 275 THR A O 1
ATOM 2195 N N . PHE A 1 276 ? -16.151 8.508 6.200 1.00 95.50 276 PHE A N 1
ATOM 2196 C CA . PHE A 1 276 ? -15.059 8.554 7.168 1.00 95.50 276 PHE A CA 1
ATOM 2197 C C . PHE A 1 276 ? -14.316 9.898 7.179 1.00 95.50 276 PHE A C 1
ATOM 2199 O O . PHE A 1 276 ? -13.838 10.305 8.238 1.00 95.50 276 PHE A O 1
ATOM 2206 N N . HIS A 1 277 ? -14.173 10.528 6.012 1.00 92.94 277 HIS A N 1
ATOM 2207 C CA . HIS A 1 277 ? -13.466 11.798 5.828 1.00 92.94 277 HIS A CA 1
ATOM 2208 C C . HIS A 1 277 ? -14.357 13.011 6.090 1.00 92.94 277 HIS A C 1
ATOM 2210 O O . HIS A 1 277 ? -13.809 13.995 6.635 1.00 92.94 277 HIS A O 1
#

Solvent-accessible surface area (backbone atoms only — not comparable to full-atom values): 16221 Å² total; per-residue (Å²): 129,89,58,61,74,85,41,54,78,33,69,93,63,62,66,54,76,93,87,77,84,81,87,85,77,84,53,79,88,43,82,52,68,66,60,37,53,41,52,53,51,32,49,53,22,51,52,49,32,64,72,42,42,68,48,34,52,27,39,74,72,40,39,83,39,79,42,97,86,73,48,77,41,79,42,58,59,73,78,67,73,48,88,47,55,70,73,52,40,12,61,72,53,38,22,39,83,75,38,56,46,35,32,67,53,56,71,95,45,82,86,56,93,70,94,59,58,62,38,46,49,64,64,52,51,54,23,51,51,40,36,74,75,75,59,34,72,62,25,62,72,63,30,50,54,88,64,62,64,41,61,76,64,32,88,90,42,42,50,23,73,23,57,47,88,38,62,59,68,48,45,40,44,37,48,42,53,67,39,49,52,48,52,50,24,69,74,74,31,55,68,53,49,25,48,42,39,41,67,49,78,85,50,93,96,56,74,72,33,77,80,27,61,85,80,63,86,79,80,52,77,65,55,47,54,43,50,62,74,48,46,59,75,61,41,67,85,51,59,68,66,59,45,48,27,54,47,22,52,49,54,31,54,57,57,72,65,49,87,69,80,52,73,67,55,50,52,49,36,53,51,18,52,62,62,46,105

Foldseek 3Di:
DLDPPVQCPDVVNPVDDDQDDQDDDPPVVDVDPVVSVQVRLQSRQVVVLVSCVVLLVCLVPFDWDQDPVRDTDGDRHAQQADEDDQVVLCSQLQADSQAHSQFLDFRPCPLPDDDTHTAFPVLQVVQLVCCVPPRHPSCVSSRGDHYDRSCVSRVPDTSNRHYDDDLQVPQLVNVQPVPLLVVLCVQVNVVLQQVCLLPPDDDPPADRDVRGDPPDPDDDSVNSVSCLVCVLVSNVPGPPLSSQLSVLSSLLSVLVPDSDDDPVSVVSNVVSSVSND

Mean predicted aligned error: 5.51 Å

Radius of gyration: 22.6 Å; Cα contacts (8 Å, |Δi|>4): 322; chains: 1; bounding box: 55×49×61 Å

Secondary structure (DSSP, 8-state):
--S-HHHHT-GGGTSS-----------TT--SHHHHHHHHHHHHHHHHHHHHHHHHHHHHH-EEEE-TTS-EEEE------EE--HHHHHHHTTB-TTS-SSB-PPTT-TTS----PBP-HHHHHHHHHHHHHH--HHHHHTTB-----GGGG-TT--HHHHEE--IIIIIIIIIIIIIIHHHHHHHH-HHHHHHHHHHSPP-TTS---TT-STT--S--HHHHHHHHHHHHHHTTTS-HHHHHHHHHHHHHHHHTT-SS--HHHHHHHHHHHHHH-

pLDDT: mean 91.85, std 6.67, range [52.34, 97.81]

Sequence (277 aa):
MNLPKHYRRKTSKRANVLIGYLPVPKLDCVPDKEERRRARRNLFHQCLGSLLKPLAEACENGVEMECHDGGVRRMYPVLTAYVANFPEQCKFACTKTTHCPTCVVKPGKQGDLQNTDYRTSNAIMDAMREEAEKGSAKFRRLGLFQAEPFWEKHIYTDIGCLLTPDLLHQLHKGVLKDHLTKWAAHIVGSAIIDERHKTMPEYHGMRHFKNGVLSVSQWTGRELKEMAKVLLPVIADAEHEVVQAARSILDFVYLAHSSSLTDHEIEAMDKALHTFH